Protein AF-A0A3D2IKL0-F1 (afdb_monomer_lite)

Secondary structure (DSSP, 8-state):
---HHHHHHHHHHHHHHHTT----------TTTTTT--HHHHGGG-SS-TTS--TT--EEEE---STTHHHHHHHHHHHHHHTT--PEEEE-GGGTT---TTS--SS-EEEEEES----TT-HHHHHHHHHHHHHHSS---HHHHHHHHHHHHHHHHHHHHSSGGGHHHHHHT---EE-SS-EE--TTSSS----EEEEEE---

Foldseek 3Di:
DCDPQNVVLVVCVVVCVVVPHDDPDGDDDDCVVVVVDCVVVLVLVQCPPPVRHPPPQAADEDADDDPCRVVNVVVNLVSCLVRLHAHEYEYEPSCVPDDPPPGNHAWYKYKYWDAWDADPPPPVSVVLQVVCCVVPVDGDDPVNQVVVQVVCLQVVLCVVVVDPVCSVVSQLQAQWDDGNIGIAGNVNHPDGPDIDMDMDTDHD

pLDDT: mean 89.02, std 10.31, range [41.72, 98.38]

Sequence (204 aa):
MNSLGEATALAFRHEAERLGAFVQHFFLEDLESNGYDISEFTAYLSKTDTLIPSPGLKAIYAPFTGAAAPTLIRNLLTDLEASQSDYVLLGSEEWEDTDLENTRLNETSIHYTKSYEVRYGDSDVEEFASNFRLRFQTDPNRFAFIGYDVANLVLSTLNRVGNPAYLKQGLQELKNYRGLSSAYGFDNEHVNQKVLIKSIFKEN

Radius of gyration: 20.93 Å; chains: 1; bounding box: 50×41×53 Å

Structure (mmCIF, N/CA/C/O backbone):
data_AF-A0A3D2IKL0-F1
#
_entry.id   AF-A0A3D2IKL0-F1
#
loop_
_atom_site.group_PDB
_atom_site.id
_atom_site.type_symbol
_atom_site.label_atom_id
_atom_site.label_alt_id
_atom_site.label_comp_id
_atom_site.label_asym_id
_atom_site.label_entity_id
_atom_site.label_seq_id
_atom_site.pdbx_PDB_ins_code
_atom_site.Cartn_x
_atom_site.Cartn_y
_atom_site.Cartn_z
_atom_site.occupancy
_atom_site.B_iso_or_equiv
_atom_site.auth_seq_id
_atom_site.auth_comp_id
_atom_site.auth_asym_id
_atom_site.auth_atom_id
_atom_site.pdbx_PDB_model_num
ATOM 1 N N . MET A 1 1 ? 19.129 -10.861 8.102 1.00 41.72 1 MET A N 1
ATOM 2 C CA . MET A 1 1 ? 17.889 -10.300 8.683 1.00 41.72 1 MET A CA 1
ATOM 3 C C . MET A 1 1 ? 16.882 -10.285 7.554 1.00 41.72 1 MET A C 1
ATOM 5 O O . MET A 1 1 ? 17.230 -9.725 6.527 1.00 41.72 1 MET A O 1
ATOM 9 N N . ASN A 1 2 ? 15.714 -10.914 7.702 1.00 50.66 2 ASN A N 1
ATOM 10 C CA . ASN A 1 2 ? 14.693 -10.893 6.650 1.00 50.66 2 ASN A CA 1
ATOM 11 C C . ASN A 1 2 ? 14.241 -9.446 6.448 1.00 50.66 2 ASN A C 1
ATOM 13 O O . ASN A 1 2 ? 13.675 -8.844 7.367 1.00 50.66 2 ASN A O 1
ATOM 17 N N . SER A 1 3 ? 14.557 -8.872 5.291 1.00 66.69 3 SER A N 1
ATOM 18 C CA . SER A 1 3 ? 14.126 -7.520 4.951 1.00 66.69 3 SER A CA 1
ATOM 19 C C . SER A 1 3 ? 12.620 -7.516 4.674 1.00 66.69 3 SER A C 1
ATOM 21 O O . SER A 1 3 ? 12.026 -8.540 4.323 1.00 66.69 3 SER A O 1
ATOM 23 N N . LEU A 1 4 ? 11.977 -6.356 4.836 1.00 78.06 4 LEU A N 1
ATOM 24 C CA . LEU A 1 4 ? 10.565 -6.204 4.476 1.00 78.06 4 LEU A CA 1
ATOM 25 C C . LEU A 1 4 ? 10.350 -6.518 2.982 1.00 78.06 4 LEU A C 1
ATOM 27 O O . LEU A 1 4 ? 9.348 -7.140 2.630 1.00 78.06 4 LEU A O 1
ATOM 31 N N . GLY A 1 5 ? 11.323 -6.179 2.127 1.00 83.50 5 GLY A N 1
ATOM 32 C CA . GLY A 1 5 ? 11.330 -6.523 0.704 1.00 83.50 5 GLY A CA 1
ATOM 33 C C . GLY A 1 5 ? 11.268 -8.030 0.431 1.00 83.50 5 GLY A C 1
ATOM 34 O O . GLY A 1 5 ? 10.424 -8.456 -0.354 1.00 83.50 5 GLY A O 1
ATOM 35 N N . GLU A 1 6 ? 12.069 -8.856 1.118 1.00 88.69 6 GLU A N 1
ATOM 36 C CA . GLU A 1 6 ? 12.056 -10.325 0.952 1.00 88.69 6 GLU A CA 1
ATOM 37 C C . GLU A 1 6 ? 10.677 -10.923 1.263 1.00 88.69 6 GLU A C 1
ATOM 39 O O . GLU A 1 6 ? 10.111 -11.659 0.450 1.00 88.69 6 GLU A O 1
ATOM 44 N N . ALA A 1 7 ? 10.107 -10.577 2.421 1.00 88.88 7 ALA A N 1
ATOM 45 C CA . ALA A 1 7 ? 8.801 -11.092 2.823 1.00 88.88 7 ALA A CA 1
ATOM 46 C C . ALA A 1 7 ? 7.703 -10.677 1.830 1.00 88.88 7 ALA A C 1
ATOM 48 O O . ALA A 1 7 ? 6.832 -11.479 1.488 1.00 88.88 7 ALA A O 1
ATOM 49 N N . THR A 1 8 ? 7.774 -9.441 1.332 1.00 89.69 8 THR A N 1
ATOM 50 C CA . THR A 1 8 ? 6.788 -8.904 0.389 1.00 89.69 8 THR A CA 1
ATOM 51 C C . THR A 1 8 ? 6.927 -9.543 -0.998 1.00 89.69 8 THR A C 1
ATOM 53 O O . THR A 1 8 ? 5.920 -9.925 -1.592 1.00 89.69 8 THR A O 1
ATOM 56 N N . ALA A 1 9 ? 8.152 -9.759 -1.490 1.00 92.94 9 ALA A N 1
ATOM 57 C CA . ALA A 1 9 ? 8.418 -10.454 -2.752 1.00 92.94 9 ALA A CA 1
ATOM 58 C C . ALA A 1 9 ? 7.873 -11.891 -2.746 1.00 92.94 9 ALA A C 1
ATOM 60 O O . ALA A 1 9 ? 7.206 -12.313 -3.695 1.00 92.94 9 ALA A O 1
ATOM 61 N N . LEU A 1 10 ? 8.106 -12.631 -1.658 1.00 94.25 10 LEU A N 1
ATOM 62 C CA . LEU A 1 10 ? 7.596 -13.994 -1.494 1.00 94.25 10 LEU A CA 1
ATOM 63 C C . LEU A 1 10 ? 6.064 -14.031 -1.425 1.00 94.25 10 LEU A C 1
ATOM 65 O O . LEU A 1 10 ? 5.445 -14.869 -2.085 1.00 94.25 10 LEU A O 1
ATOM 69 N N . ALA A 1 11 ? 5.454 -13.118 -0.662 1.00 91.69 11 ALA A N 1
ATOM 70 C CA . ALA A 1 11 ? 4.001 -13.021 -0.544 1.00 91.69 11 ALA A CA 1
ATOM 71 C C . ALA A 1 11 ? 3.342 -12.669 -1.886 1.00 91.69 11 ALA A C 1
ATOM 73 O O . ALA A 1 11 ? 2.366 -13.311 -2.275 1.00 91.69 11 ALA A O 1
ATOM 74 N N . PHE A 1 12 ? 3.907 -11.706 -2.623 1.00 93.31 12 PHE A N 1
ATOM 75 C CA . PHE A 1 12 ? 3.427 -11.335 -3.951 1.00 93.31 12 PHE A CA 1
ATOM 76 C C . PHE A 1 12 ? 3.524 -12.503 -4.928 1.00 93.31 12 PHE A C 1
ATOM 78 O O . PHE A 1 12 ? 2.540 -12.799 -5.598 1.00 93.31 12 PHE A O 1
ATOM 85 N N . ARG A 1 13 ? 4.670 -13.200 -4.985 1.00 95.19 13 ARG A N 1
ATOM 86 C CA . ARG A 1 13 ? 4.846 -14.363 -5.869 1.00 95.19 13 ARG A CA 1
ATOM 87 C C . ARG A 1 13 ? 3.772 -15.414 -5.606 1.00 95.19 13 ARG A C 1
ATOM 89 O O . ARG A 1 13 ? 3.079 -15.822 -6.532 1.00 95.19 13 ARG A O 1
ATOM 96 N N . HIS A 1 14 ? 3.618 -15.802 -4.340 1.00 95.44 14 HIS A N 1
ATOM 97 C CA . HIS A 1 14 ? 2.634 -16.799 -3.932 1.00 95.44 14 HIS A CA 1
ATOM 98 C C . HIS A 1 14 ? 1.211 -16.392 -4.337 1.00 95.44 14 HIS A C 1
ATOM 100 O O . HIS A 1 14 ? 0.474 -17.198 -4.902 1.00 95.44 14 HIS A O 1
ATOM 106 N N . GLU A 1 15 ? 0.820 -15.144 -4.074 1.00 93.81 15 GLU A N 1
ATOM 107 C CA . GLU A 1 15 ? -0.526 -14.666 -4.391 1.00 93.81 15 GLU A CA 1
ATOM 108 C C . GLU A 1 15 ? -0.760 -14.516 -5.900 1.00 93.81 15 GLU A C 1
ATOM 110 O O . GLU A 1 15 ? -1.814 -14.902 -6.404 1.00 93.81 15 GLU A O 1
ATOM 115 N N . ALA A 1 16 ? 0.231 -14.022 -6.643 1.00 94.75 16 ALA A N 1
ATOM 116 C CA . ALA A 1 16 ? 0.168 -13.896 -8.093 1.00 94.75 16 ALA A CA 1
ATOM 117 C C . ALA A 1 16 ? -0.007 -15.271 -8.761 1.00 94.75 16 ALA A C 1
ATOM 119 O O . ALA A 1 16 ? -0.907 -15.443 -9.585 1.00 94.75 16 ALA A O 1
ATOM 120 N N . GLU A 1 17 ? 0.786 -16.268 -8.362 1.00 95.38 17 GLU A N 1
ATOM 121 C CA . GLU A 1 17 ? 0.676 -17.647 -8.857 1.00 95.38 17 GLU A CA 1
ATOM 122 C C . GLU A 1 17 ? -0.666 -18.282 -8.475 1.00 95.38 17 GLU A C 1
ATOM 124 O O . GLU A 1 17 ? -1.318 -18.909 -9.314 1.00 95.38 17 GLU A O 1
ATOM 129 N N . ARG A 1 18 ? -1.141 -18.061 -7.239 1.00 96.44 18 ARG A N 1
ATOM 130 C CA . ARG A 1 18 ? -2.465 -18.517 -6.781 1.00 96.44 18 ARG A CA 1
ATOM 131 C C . ARG A 1 18 ? -3.600 -17.950 -7.640 1.00 96.44 18 ARG A C 1
ATOM 133 O O . ARG A 1 18 ? -4.604 -18.631 -7.852 1.00 96.44 18 ARG A O 1
ATOM 140 N N . LEU A 1 19 ? -3.449 -16.720 -8.128 1.00 95.88 19 LEU A N 1
ATOM 141 C CA . LEU A 1 19 ? -4.393 -16.044 -9.023 1.00 95.88 19 LEU A CA 1
ATOM 142 C C . LEU A 1 19 ? -4.181 -16.384 -10.512 1.00 95.88 19 LEU A C 1
ATOM 144 O O . LEU A 1 19 ? -4.923 -15.888 -11.360 1.00 95.88 19 LEU A O 1
ATOM 148 N N . GLY A 1 20 ? -3.217 -17.249 -10.840 1.00 94.50 20 GLY A N 1
ATOM 149 C CA . GLY A 1 20 ? -2.963 -17.738 -12.198 1.00 94.50 20 GLY A CA 1
ATOM 150 C C . GLY A 1 20 ? -1.964 -16.909 -13.008 1.00 94.50 20 GLY A C 1
ATOM 151 O O . GLY A 1 20 ? -1.848 -17.120 -14.217 1.00 94.50 20 GLY A O 1
ATOM 152 N N . ALA A 1 21 ? -1.243 -15.974 -12.385 1.00 93.38 21 ALA A N 1
ATOM 153 C CA . ALA A 1 21 ? -0.119 -15.307 -13.032 1.00 93.38 21 ALA A CA 1
ATOM 154 C C . ALA A 1 21 ? 1.079 -16.261 -13.156 1.00 93.38 21 ALA A C 1
ATOM 156 O O . ALA A 1 21 ? 1.317 -17.106 -12.295 1.00 93.38 21 ALA A O 1
ATOM 157 N N . PHE A 1 22 ? 1.860 -16.100 -14.224 1.00 91.56 22 PHE A N 1
ATOM 158 C CA . PHE A 1 22 ? 3.107 -16.833 -14.419 1.00 91.56 22 PHE A CA 1
ATOM 159 C C . PHE A 1 22 ? 4.293 -15.936 -14.066 1.00 91.56 22 PHE A C 1
ATOM 161 O O . PHE A 1 22 ? 4.518 -14.914 -14.718 1.00 91.56 22 PHE A O 1
ATOM 168 N N . VAL A 1 23 ? 5.046 -16.316 -13.036 1.00 91.69 23 VAL A N 1
ATOM 169 C CA . VAL A 1 23 ? 6.244 -15.592 -12.598 1.00 91.69 23 VAL A CA 1
ATOM 170 C C . VAL A 1 23 ? 7.426 -16.113 -13.404 1.00 91.69 23 VAL A C 1
ATOM 172 O O . VAL A 1 23 ? 7.979 -17.169 -13.113 1.00 91.69 23 VAL A O 1
ATOM 175 N N . GLN A 1 24 ? 7.770 -15.382 -14.466 1.00 89.31 24 GLN A N 1
ATOM 176 C CA . GLN A 1 24 ? 8.808 -15.802 -15.407 1.00 89.31 24 GLN A CA 1
ATOM 177 C C . GLN A 1 24 ? 10.208 -15.772 -14.785 1.00 89.31 24 GLN A C 1
ATOM 179 O O . GLN A 1 24 ? 10.985 -16.699 -14.993 1.00 89.31 24 GLN A O 1
ATOM 184 N N . HIS A 1 25 ? 10.500 -14.727 -14.007 1.00 89.62 25 HIS A N 1
ATOM 185 C CA . HIS A 1 25 ? 11.780 -14.517 -13.333 1.00 89.62 25 HIS A CA 1
ATOM 186 C C . HIS A 1 25 ? 11.532 -14.081 -11.887 1.00 89.62 25 HIS A C 1
ATOM 188 O O . HIS A 1 25 ? 10.598 -13.322 -11.619 1.00 89.62 25 HIS A O 1
ATOM 194 N N . PHE A 1 26 ? 12.358 -14.561 -10.955 1.00 91.69 26 PHE A N 1
ATOM 195 C CA . PHE A 1 26 ? 12.284 -14.207 -9.537 1.00 91.69 26 PHE A CA 1
ATOM 196 C C . PHE A 1 26 ? 13.691 -14.100 -8.953 1.00 91.69 26 PHE A C 1
ATOM 198 O O . PHE A 1 26 ? 14.423 -15.090 -8.925 1.00 91.69 26 PHE A O 1
ATOM 205 N N . PHE A 1 27 ? 14.037 -12.912 -8.464 1.00 90.62 27 PHE A N 1
ATOM 206 C CA . PHE A 1 27 ? 15.341 -12.604 -7.883 1.00 90.62 27 PHE A CA 1
ATOM 207 C C . PHE A 1 27 ? 15.162 -12.182 -6.427 1.00 90.62 27 P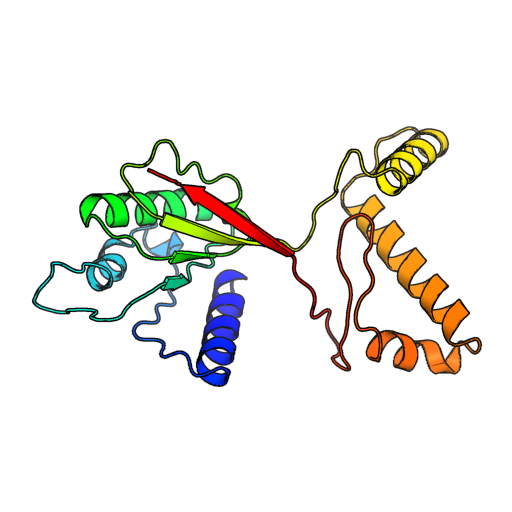HE A C 1
ATOM 209 O O . PHE A 1 27 ? 14.242 -11.425 -6.105 1.00 90.62 27 PHE A O 1
ATOM 216 N N . LEU A 1 28 ? 16.025 -12.685 -5.547 1.00 89.38 28 LEU A N 1
ATOM 217 C CA . LEU A 1 28 ? 16.022 -12.345 -4.130 1.00 89.38 28 LEU A CA 1
ATOM 218 C C . LEU A 1 28 ? 17.464 -12.233 -3.663 1.00 89.38 28 LEU A C 1
ATOM 220 O O . LEU A 1 28 ? 18.114 -13.241 -3.411 1.00 89.38 28 LEU A O 1
ATOM 224 N N . GLU A 1 29 ? 17.948 -11.000 -3.595 1.00 85.19 29 GLU A N 1
ATOM 225 C CA . GLU A 1 29 ? 19.362 -10.707 -3.395 1.00 85.19 29 GLU A CA 1
ATOM 226 C C . GLU A 1 29 ? 19.551 -9.584 -2.382 1.00 85.19 29 GLU A C 1
ATOM 228 O O . GLU A 1 29 ? 18.709 -8.692 -2.232 1.00 85.19 29 GLU A O 1
ATOM 233 N N . ASP A 1 30 ? 20.692 -9.621 -1.700 1.00 82.12 30 ASP A N 1
ATOM 234 C CA . ASP A 1 30 ? 21.149 -8.516 -0.869 1.00 82.12 30 ASP A CA 1
ATOM 235 C C . ASP A 1 30 ? 21.864 -7.477 -1.741 1.00 82.12 30 ASP A C 1
ATOM 237 O O . ASP A 1 30 ? 23.083 -7.493 -1.927 1.00 82.12 30 ASP A O 1
ATOM 241 N N . LEU A 1 31 ? 21.069 -6.568 -2.301 1.00 81.38 31 LEU A N 1
ATOM 242 C CA . LEU A 1 31 ? 21.561 -5.529 -3.202 1.00 81.38 31 LEU A CA 1
ATOM 243 C C . LEU A 1 31 ? 22.473 -4.514 -2.496 1.00 81.38 31 LEU A C 1
ATOM 245 O O . LEU A 1 31 ? 23.296 -3.894 -3.162 1.00 81.38 31 LEU A O 1
ATOM 249 N N . GLU A 1 32 ? 22.380 -4.350 -1.171 1.00 77.44 32 GLU A N 1
ATOM 250 C CA . GLU A 1 32 ? 23.287 -3.472 -0.415 1.00 77.44 32 GLU A CA 1
ATOM 251 C C . GLU A 1 32 ? 24.711 -4.032 -0.408 1.00 77.44 32 GLU A C 1
ATOM 253 O O . GLU A 1 32 ? 25.667 -3.316 -0.722 1.00 77.44 32 GLU A O 1
ATOM 258 N N . SER A 1 33 ? 24.843 -5.333 -0.149 1.00 77.75 33 SER A N 1
ATOM 259 C CA . SER A 1 33 ? 26.131 -6.032 -0.183 1.00 77.75 33 SER A CA 1
ATOM 260 C C . SER A 1 33 ? 26.787 -6.029 -1.574 1.00 77.75 33 SER A C 1
ATOM 262 O O . SER A 1 33 ? 28.014 -6.091 -1.667 1.00 77.75 33 SER A O 1
ATOM 264 N N . ASN A 1 34 ? 25.996 -5.883 -2.642 1.00 74.12 34 ASN A N 1
ATOM 265 C CA . ASN A 1 34 ? 26.455 -5.869 -4.037 1.00 74.12 34 ASN A CA 1
ATOM 266 C C . ASN A 1 34 ? 26.539 -4.453 -4.641 1.00 74.12 34 ASN A C 1
ATOM 268 O O . ASN A 1 34 ? 26.564 -4.288 -5.859 1.00 74.12 34 ASN A O 1
ATOM 272 N N . GLY A 1 35 ? 26.579 -3.409 -3.806 1.00 78.88 35 GLY A N 1
ATOM 273 C CA . GLY A 1 35 ? 26.760 -2.029 -4.271 1.00 78.88 35 GLY A CA 1
ATOM 274 C C . GLY A 1 35 ? 25.593 -1.479 -5.098 1.00 78.88 35 GLY A C 1
ATOM 275 O O . GLY A 1 35 ? 25.779 -0.515 -5.839 1.00 78.88 35 GLY A O 1
ATOM 276 N N . TYR A 1 36 ? 24.403 -2.064 -4.951 1.00 82.69 36 TYR A N 1
ATOM 277 C CA . TYR A 1 36 ? 23.162 -1.704 -5.644 1.00 82.69 36 TYR A CA 1
ATOM 278 C C . TYR A 1 36 ? 23.190 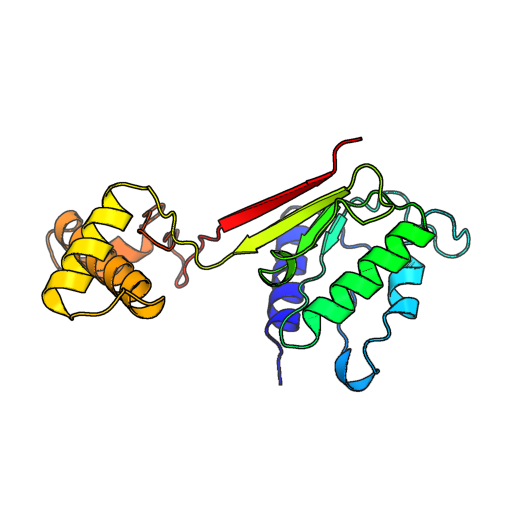-1.908 -7.164 1.00 82.69 36 TYR A C 1
ATOM 280 O O . TYR A 1 36 ? 22.366 -1.324 -7.877 1.00 82.69 36 TYR A O 1
ATOM 288 N N . ASP A 1 37 ? 24.121 -2.726 -7.658 1.00 82.50 37 ASP A N 1
ATOM 289 C CA . ASP A 1 37 ? 24.125 -3.150 -9.053 1.00 82.50 37 ASP A CA 1
ATOM 290 C C . ASP A 1 37 ? 22.971 -4.130 -9.294 1.00 82.50 37 ASP A C 1
ATOM 292 O O . ASP A 1 37 ? 22.805 -5.115 -8.575 1.00 82.50 37 ASP A O 1
ATOM 296 N N . ILE A 1 38 ? 22.149 -3.819 -10.293 1.00 84.94 38 ILE A N 1
ATOM 297 C CA . ILE A 1 38 ? 21.016 -4.646 -10.718 1.00 84.94 38 ILE A CA 1
ATOM 298 C C . ILE A 1 38 ? 21.093 -5.019 -12.200 1.00 84.94 38 ILE A C 1
ATOM 300 O O . ILE A 1 38 ? 20.158 -5.630 -12.719 1.00 84.94 38 ILE A O 1
ATOM 304 N N . SER A 1 39 ? 22.189 -4.665 -12.877 1.00 82.25 39 SER A N 1
ATOM 305 C CA . SER A 1 39 ? 22.351 -4.834 -14.324 1.00 82.25 39 SER A CA 1
ATOM 306 C C . SER A 1 39 ? 22.216 -6.295 -14.767 1.00 82.25 39 SER A C 1
ATOM 308 O O . SER A 1 39 ? 21.642 -6.589 -15.817 1.00 82.25 39 SER A O 1
ATOM 310 N N . GLU A 1 40 ? 22.672 -7.236 -13.934 1.00 83.31 40 GLU A N 1
ATOM 311 C CA . GLU A 1 40 ? 22.522 -8.670 -14.191 1.00 83.31 40 GLU A CA 1
ATOM 312 C C . GLU A 1 40 ? 21.056 -9.131 -14.191 1.00 83.31 40 GLU A C 1
ATOM 314 O O . GLU A 1 40 ? 20.696 -10.035 -14.945 1.00 83.31 40 GLU A O 1
ATOM 319 N N . PHE A 1 41 ? 20.189 -8.489 -13.402 1.00 85.69 41 PHE A N 1
ATOM 320 C CA . PHE A 1 41 ? 18.760 -8.808 -13.338 1.00 85.69 41 PHE A CA 1
ATOM 321 C C . PHE A 1 41 ? 17.982 -8.088 -14.435 1.00 85.69 41 PHE A C 1
ATOM 323 O O . PHE A 1 41 ? 17.078 -8.668 -15.040 1.00 85.69 41 PHE A O 1
ATOM 330 N N . THR A 1 42 ? 18.335 -6.834 -14.727 1.00 83.00 42 THR A N 1
ATOM 331 C CA . THR A 1 42 ? 17.661 -6.048 -15.767 1.00 83.00 42 THR A CA 1
ATOM 332 C C . THR A 1 42 ? 17.977 -6.551 -17.174 1.00 83.00 42 THR A C 1
ATOM 334 O O . THR A 1 42 ? 17.148 -6.383 -18.071 1.00 83.00 42 THR A O 1
ATOM 337 N N . ALA A 1 43 ? 19.071 -7.298 -17.362 1.00 80.31 43 ALA A N 1
ATOM 338 C CA . ALA A 1 43 ? 19.343 -8.043 -18.592 1.00 80.31 43 ALA A CA 1
ATOM 339 C C . ALA A 1 43 ? 18.177 -8.968 -19.012 1.00 80.31 43 ALA A C 1
ATOM 341 O O . ALA A 1 43 ? 17.865 -9.065 -20.198 1.00 80.31 43 ALA A O 1
ATOM 342 N N . TYR A 1 44 ? 17.458 -9.571 -18.055 1.00 78.44 44 TYR A N 1
ATOM 343 C CA . TYR A 1 44 ? 16.294 -10.437 -18.321 1.00 78.44 44 TYR A CA 1
ATOM 344 C C . TYR A 1 44 ? 15.029 -9.669 -18.744 1.00 78.44 44 TYR A C 1
ATOM 346 O O . TYR A 1 44 ? 14.041 -10.275 -19.176 1.00 78.44 44 TYR A O 1
ATOM 354 N N . LEU A 1 45 ? 15.038 -8.341 -18.607 1.00 77.00 45 LEU A N 1
ATOM 355 C CA . LEU A 1 45 ? 13.922 -7.457 -18.945 1.00 77.00 45 LEU A CA 1
ATOM 356 C C . LEU A 1 45 ? 14.021 -6.926 -20.378 1.00 77.00 45 LEU A C 1
ATOM 358 O O . LEU A 1 45 ? 13.038 -6.401 -20.903 1.00 77.00 45 LEU A O 1
ATOM 362 N N . SER A 1 46 ? 15.175 -7.068 -21.030 1.00 69.50 46 SER A N 1
ATOM 363 C CA . SER A 1 46 ? 15.365 -6.591 -22.396 1.00 69.50 46 SER A CA 1
ATOM 364 C C . SER A 1 46 ? 14.463 -7.344 -23.377 1.00 69.50 46 SER A C 1
ATOM 366 O O . SER A 1 46 ? 14.557 -8.559 -23.539 1.00 69.50 46 SER A O 1
ATOM 368 N N . LYS A 1 47 ? 13.601 -6.611 -24.091 1.00 64.38 47 LYS A N 1
ATOM 369 C CA . LYS A 1 47 ? 12.785 -7.172 -25.184 1.00 64.38 47 LYS A CA 1
ATOM 370 C C . LYS A 1 47 ? 13.588 -7.427 -26.459 1.00 64.38 47 LYS A C 1
ATOM 372 O O . LYS A 1 47 ? 13.116 -8.133 -27.349 1.00 64.38 47 LYS A O 1
ATOM 377 N N . THR A 1 48 ? 14.756 -6.802 -26.577 1.00 58.91 48 THR A N 1
ATOM 378 C CA . THR A 1 48 ? 15.599 -6.820 -27.777 1.00 58.91 48 THR A CA 1
ATOM 379 C C . THR A 1 48 ? 16.765 -7.793 -27.660 1.00 58.91 48 THR A C 1
ATOM 381 O O . THR A 1 48 ? 17.371 -8.125 -28.680 1.00 58.91 48 THR A O 1
ATOM 384 N N . ASP A 1 49 ? 17.060 -8.295 -26.457 1.00 60.59 49 ASP A N 1
ATOM 385 C CA . ASP A 1 49 ? 18.064 -9.335 -26.277 1.00 60.59 49 ASP A CA 1
ATOM 386 C C . ASP A 1 49 ? 17.519 -10.695 -26.740 1.00 60.59 49 ASP A C 1
ATOM 388 O O . ASP A 1 49 ? 16.641 -11.313 -26.137 1.00 60.59 49 ASP A O 1
ATOM 392 N N . THR A 1 50 ? 18.043 -11.157 -27.873 1.00 51.84 50 THR A N 1
ATOM 393 C CA . THR A 1 50 ? 17.635 -12.402 -28.532 1.00 51.84 50 THR A CA 1
ATOM 394 C C . THR A 1 50 ? 18.113 -13.672 -27.822 1.00 51.84 50 THR A C 1
ATOM 396 O O . THR A 1 50 ? 17.681 -14.761 -28.205 1.00 51.84 50 THR A O 1
ATOM 399 N N . LEU A 1 51 ? 19.004 -13.567 -26.826 1.00 54.19 51 LEU A N 1
ATOM 400 C CA . LEU A 1 51 ? 19.541 -14.725 -26.097 1.00 54.19 51 LEU A CA 1
ATOM 401 C C . LEU A 1 51 ? 18.595 -15.210 -24.992 1.00 54.19 51 LEU A C 1
ATOM 403 O O . LEU A 1 51 ? 18.518 -16.415 -24.748 1.00 54.19 51 LEU A O 1
ATOM 407 N N . ILE A 1 52 ? 17.858 -14.293 -24.358 1.00 55.81 52 ILE A N 1
ATOM 408 C CA . ILE A 1 52 ? 16.868 -14.591 -23.313 1.00 55.81 52 ILE A CA 1
ATOM 409 C C . ILE A 1 52 ? 15.612 -13.751 -23.576 1.00 55.81 52 ILE A C 1
ATOM 411 O O . ILE A 1 52 ? 15.310 -12.817 -22.835 1.00 55.81 52 ILE A O 1
ATOM 415 N N . PRO A 1 53 ? 14.868 -14.034 -24.656 1.00 54.12 53 PRO A N 1
ATOM 416 C CA . PRO A 1 53 ? 13.646 -13.302 -24.917 1.00 54.12 53 PRO A CA 1
ATOM 417 C C . PRO A 1 53 ? 12.655 -13.572 -23.772 1.00 54.12 53 PRO A C 1
ATOM 419 O O . PRO A 1 53 ? 12.395 -14.727 -23.424 1.00 54.12 53 PRO A O 1
ATOM 422 N N . SER A 1 54 ? 12.055 -12.507 -23.232 1.00 59.84 54 SER A N 1
ATOM 423 C CA . SER A 1 54 ? 10.945 -12.559 -22.265 1.00 59.84 54 SER A CA 1
ATOM 424 C C . SER A 1 54 ? 9.597 -12.254 -22.954 1.00 59.84 54 SER A C 1
ATOM 426 O O . SER A 1 54 ? 8.913 -11.292 -22.589 1.00 59.84 54 SER A O 1
ATOM 428 N N . PRO A 1 55 ? 9.189 -13.007 -24.005 1.00 65.94 55 PRO A N 1
ATOM 429 C CA . PRO A 1 55 ? 7.967 -12.709 -24.734 1.00 65.94 55 PRO A CA 1
ATOM 430 C C . PRO A 1 55 ? 6.774 -12.888 -23.795 1.00 65.94 55 PRO A C 1
ATOM 432 O O . PRO A 1 55 ? 6.578 -13.947 -23.204 1.00 65.94 55 PRO A O 1
ATOM 435 N N . GLY A 1 56 ? 5.971 -11.835 -23.665 1.00 76.81 56 GLY A N 1
ATOM 436 C CA . GLY A 1 56 ? 4.787 -11.844 -22.811 1.00 76.81 56 GLY A CA 1
ATOM 437 C C . GLY A 1 56 ? 5.015 -11.389 -21.370 1.00 76.81 56 GLY A C 1
ATOM 438 O O . GLY A 1 56 ? 4.047 -11.414 -20.608 1.00 76.81 56 GLY A O 1
ATOM 439 N N . LEU A 1 57 ? 6.216 -10.926 -20.994 1.00 86.31 57 LEU A N 1
ATOM 440 C CA . LEU A 1 57 ? 6.391 -10.179 -19.746 1.00 86.31 57 LEU A CA 1
ATOM 441 C C . LEU A 1 57 ? 5.565 -8.884 -19.820 1.00 86.31 57 LEU A C 1
ATOM 443 O O . LEU A 1 57 ? 5.672 -8.122 -20.780 1.00 86.31 57 LEU A O 1
ATOM 447 N N . LYS A 1 58 ? 4.696 -8.668 -18.829 1.00 88.69 58 LYS A N 1
ATOM 448 C CA . LYS A 1 58 ? 3.772 -7.517 -18.789 1.00 88.69 58 LYS A CA 1
ATOM 449 C C . LYS A 1 58 ? 4.082 -6.531 -17.673 1.00 88.69 58 LYS A C 1
ATOM 451 O O . LYS A 1 58 ? 3.758 -5.356 -17.795 1.00 88.69 58 LYS A O 1
ATOM 456 N N . ALA A 1 59 ? 4.651 -7.024 -16.578 1.00 92.62 59 ALA A N 1
ATOM 457 C CA . ALA A 1 59 ? 4.855 -6.239 -15.379 1.00 92.62 59 ALA A CA 1
ATOM 458 C C . ALA A 1 59 ? 6.106 -6.688 -14.630 1.00 92.62 59 ALA A C 1
ATOM 460 O O . ALA A 1 59 ? 6.495 -7.855 -14.704 1.00 92.62 59 ALA A O 1
ATOM 461 N N . ILE A 1 60 ? 6.685 -5.760 -13.878 1.00 93.81 60 ILE A N 1
ATOM 462 C CA . ILE A 1 60 ? 7.808 -5.991 -12.973 1.00 93.81 60 ILE A CA 1
ATOM 463 C C . ILE A 1 60 ? 7.331 -5.658 -11.567 1.00 93.81 60 ILE A C 1
ATOM 465 O O . ILE A 1 60 ? 6.833 -4.559 -11.336 1.00 93.81 60 ILE A O 1
ATOM 469 N N . TYR A 1 61 ? 7.497 -6.590 -10.630 1.00 95.31 61 TYR A N 1
ATOM 470 C CA . TYR A 1 61 ? 7.297 -6.314 -9.212 1.00 95.31 61 TYR A CA 1
ATOM 471 C C . TYR A 1 61 ? 8.640 -6.084 -8.524 1.00 95.31 61 TYR A C 1
ATOM 473 O O . TYR A 1 61 ? 9.455 -6.999 -8.431 1.00 95.31 61 TYR A O 1
ATOM 481 N N . ALA A 1 62 ? 8.855 -4.862 -8.048 1.00 94.62 62 ALA A N 1
ATOM 482 C CA . ALA A 1 62 ? 10.096 -4.401 -7.443 1.00 94.62 62 ALA A CA 1
ATOM 483 C C . ALA A 1 62 ? 9.815 -3.775 -6.059 1.00 94.62 62 ALA A C 1
ATOM 485 O O . ALA A 1 62 ? 9.716 -2.550 -5.930 1.00 94.62 62 ALA A O 1
ATOM 486 N N . PRO A 1 63 ? 9.656 -4.602 -5.004 1.00 93.38 63 PRO A N 1
ATOM 487 C CA . PRO A 1 63 ? 9.388 -4.146 -3.640 1.00 93.38 63 PRO A CA 1
ATOM 488 C C . PRO A 1 63 ? 10.677 -3.670 -2.954 1.00 93.38 63 PRO A C 1
ATOM 490 O O . PRO A 1 63 ? 11.115 -4.238 -1.952 1.00 93.38 63 PRO A O 1
ATOM 493 N N . PHE A 1 64 ? 11.334 -2.664 -3.531 1.00 91.25 64 PHE A N 1
ATOM 494 C CA . PHE A 1 64 ? 12.532 -2.070 -2.949 1.00 91.25 64 PHE A CA 1
ATOM 495 C C . PHE A 1 64 ? 12.177 -1.343 -1.651 1.00 91.25 64 PHE A C 1
ATOM 497 O O . PHE A 1 64 ? 11.351 -0.439 -1.652 1.00 91.25 64 PHE A O 1
ATOM 504 N N . THR A 1 65 ? 12.834 -1.712 -0.551 1.00 86.44 65 THR A N 1
ATOM 505 C CA . THR A 1 65 ? 12.571 -1.127 0.771 1.00 86.44 65 THR A CA 1
ATOM 506 C C . THR A 1 65 ? 13.821 -0.527 1.393 1.00 86.44 65 THR A C 1
ATOM 508 O O . THR A 1 65 ? 14.930 -1.009 1.158 1.00 86.44 65 THR A O 1
ATOM 511 N N . GLY A 1 66 ? 13.638 0.455 2.271 1.00 84.50 66 GLY A N 1
ATOM 512 C CA . GLY A 1 66 ? 14.726 1.033 3.064 1.00 84.50 66 GLY A CA 1
ATOM 513 C C . GLY A 1 66 ? 15.543 2.094 2.321 1.00 84.50 66 GLY A C 1
ATOM 514 O O . GLY A 1 66 ? 15.159 2.579 1.260 1.00 84.50 66 GLY A O 1
ATOM 515 N N . ALA A 1 67 ? 16.683 2.483 2.900 1.00 85.12 67 ALA A N 1
ATOM 516 C CA . ALA A 1 67 ? 17.462 3.644 2.449 1.00 85.12 67 ALA A CA 1
ATOM 517 C C . ALA A 1 67 ? 18.009 3.522 1.013 1.00 85.12 67 ALA A C 1
ATOM 519 O O . ALA A 1 67 ? 18.278 4.532 0.368 1.00 85.12 67 ALA A O 1
ATOM 520 N N . ALA A 1 68 ? 18.153 2.294 0.515 1.00 87.19 68 ALA A N 1
ATOM 521 C CA . ALA A 1 68 ? 18.635 1.999 -0.828 1.00 87.19 68 ALA A CA 1
ATOM 522 C C . ALA A 1 68 ? 17.567 2.137 -1.923 1.00 87.19 68 ALA A C 1
ATOM 524 O O . ALA A 1 68 ? 17.911 2.242 -3.102 1.00 87.19 68 ALA A O 1
ATOM 525 N N . ALA A 1 69 ? 16.280 2.127 -1.557 1.00 90.69 69 ALA A N 1
ATOM 526 C CA . ALA A 1 69 ? 15.189 2.045 -2.521 1.00 90.69 69 ALA A CA 1
ATOM 527 C C . ALA A 1 69 ? 15.217 3.159 -3.584 1.00 90.69 69 ALA A C 1
ATOM 529 O O . ALA A 1 69 ? 15.118 2.818 -4.762 1.00 90.69 69 ALA A O 1
ATOM 530 N N . PRO A 1 70 ? 15.462 4.448 -3.257 1.00 91.19 70 PRO A N 1
ATOM 531 C CA . PRO A 1 70 ? 15.513 5.498 -4.277 1.00 91.19 70 PRO A CA 1
ATOM 532 C C . PRO A 1 70 ? 16.593 5.269 -5.343 1.00 91.19 70 PRO A C 1
ATOM 534 O O . PRO A 1 70 ? 16.378 5.575 -6.514 1.00 91.19 70 PRO A O 1
ATOM 537 N N . THR A 1 71 ? 17.750 4.723 -4.957 1.00 90.69 71 THR A N 1
ATOM 538 C CA . THR A 1 71 ? 18.836 4.393 -5.893 1.00 90.69 71 THR A CA 1
ATOM 539 C C . THR A 1 71 ? 18.440 3.226 -6.793 1.00 90.69 71 THR A C 1
ATOM 541 O O . THR A 1 71 ? 18.592 3.313 -8.008 1.00 90.69 71 THR A O 1
ATOM 544 N N . LEU A 1 72 ? 17.874 2.164 -6.216 1.00 92.06 72 LEU A N 1
ATOM 545 C CA . LEU A 1 72 ? 17.437 0.978 -6.959 1.00 92.06 72 LEU A CA 1
ATOM 546 C C . LEU A 1 72 ? 16.307 1.291 -7.948 1.00 92.06 72 LEU A C 1
ATOM 548 O O . LEU A 1 72 ? 16.348 0.836 -9.089 1.00 92.06 72 LEU A O 1
ATOM 552 N N . ILE A 1 73 ? 15.344 2.125 -7.541 1.00 93.88 73 ILE A N 1
ATOM 553 C CA . ILE A 1 73 ? 14.273 2.627 -8.412 1.00 93.88 73 ILE A CA 1
ATOM 554 C C . ILE A 1 73 ? 14.873 3.375 -9.607 1.00 93.88 73 ILE A C 1
ATOM 556 O O . ILE A 1 73 ? 14.531 3.077 -10.749 1.00 93.88 73 ILE A O 1
ATOM 560 N N . ARG A 1 74 ? 15.806 4.309 -9.371 1.00 91.69 74 ARG A N 1
ATOM 561 C CA . ARG A 1 74 ? 16.461 5.070 -10.452 1.00 91.69 74 ARG A CA 1
ATOM 562 C C . ARG A 1 74 ? 17.241 4.174 -11.410 1.00 91.69 74 ARG A C 1
ATOM 564 O O . ARG A 1 74 ? 17.140 4.374 -12.619 1.00 91.69 74 ARG A O 1
ATOM 571 N N . ASN A 1 75 ? 17.991 3.204 -10.888 1.00 91.12 75 ASN A N 1
ATOM 572 C CA . ASN A 1 75 ? 18.747 2.260 -11.713 1.00 91.12 75 ASN A CA 1
ATOM 573 C C . ASN A 1 75 ? 17.796 1.442 -12.600 1.00 91.12 75 ASN A C 1
ATOM 575 O O . ASN A 1 75 ? 18.003 1.366 -13.808 1.00 91.12 75 ASN A O 1
ATOM 579 N N . LEU A 1 76 ? 16.697 0.930 -12.031 1.00 92.50 76 LEU A N 1
ATOM 580 C CA . LEU A 1 76 ? 15.705 0.160 -12.784 1.00 92.50 76 LEU A CA 1
ATOM 581 C C . LEU A 1 76 ? 15.060 1.009 -13.884 1.00 92.50 76 LEU A C 1
ATOM 583 O O . LEU A 1 76 ? 14.980 0.569 -15.027 1.00 92.50 76 LEU A O 1
ATOM 587 N N . LEU A 1 77 ? 14.637 2.237 -13.572 1.00 92.12 77 LEU A N 1
ATOM 588 C CA . LEU A 1 77 ? 14.070 3.148 -14.571 1.00 92.12 77 LEU A CA 1
ATOM 589 C C . LEU A 1 77 ? 15.071 3.461 -15.691 1.00 92.12 77 LEU A C 1
ATOM 591 O O . LEU A 1 77 ? 14.692 3.436 -16.857 1.00 92.12 77 LEU A O 1
ATOM 595 N N . THR A 1 78 ? 16.345 3.681 -15.356 1.00 90.06 78 THR A N 1
ATOM 596 C CA . THR A 1 78 ? 17.412 3.943 -16.339 1.00 90.06 78 THR A CA 1
ATOM 597 C C . THR A 1 78 ? 17.585 2.773 -17.313 1.00 90.06 78 THR A C 1
ATOM 599 O O . THR A 1 78 ? 17.673 2.981 -18.525 1.00 90.06 78 THR A O 1
ATOM 602 N N . ASP A 1 79 ? 17.577 1.538 -16.814 1.00 88.06 79 ASP A N 1
ATOM 603 C CA . ASP A 1 79 ? 17.713 0.344 -17.658 1.00 88.06 79 ASP A CA 1
ATOM 604 C C . ASP A 1 79 ? 16.474 0.121 -18.545 1.00 88.06 79 ASP A C 1
ATOM 606 O O . ASP A 1 79 ? 16.571 -0.281 -19.713 1.00 88.06 79 ASP A O 1
ATOM 610 N N . LEU A 1 80 ? 15.285 0.433 -18.024 1.00 88.81 80 LEU A N 1
ATOM 611 C CA . LEU A 1 80 ? 14.039 0.385 -18.788 1.00 88.81 80 LEU A CA 1
ATOM 612 C C . LEU A 1 80 ? 13.993 1.454 -19.886 1.00 88.81 80 LEU A C 1
ATOM 614 O O . LEU A 1 80 ? 13.536 1.166 -20.993 1.00 88.81 80 LEU A O 1
ATOM 618 N N . GLU A 1 81 ? 14.521 2.651 -19.627 1.00 88.19 81 GLU A N 1
ATOM 619 C CA . GLU A 1 81 ? 14.679 3.698 -20.642 1.00 88.19 81 GLU A CA 1
ATOM 620 C C . GLU A 1 81 ? 15.640 3.269 -21.749 1.00 88.19 81 GLU A C 1
ATOM 622 O O . GLU A 1 81 ? 15.335 3.421 -22.935 1.00 88.19 81 GLU A O 1
ATOM 627 N N . ALA A 1 82 ? 16.797 2.720 -21.371 1.00 85.94 82 ALA A N 1
ATOM 628 C CA . ALA A 1 82 ? 17.817 2.271 -22.313 1.00 85.94 82 ALA A CA 1
ATOM 629 C C . ALA A 1 82 ? 17.297 1.154 -23.230 1.00 85.94 82 ALA A C 1
ATOM 631 O O . ALA A 1 82 ? 17.626 1.123 -24.418 1.00 85.94 82 ALA A O 1
ATOM 632 N N . SER A 1 83 ? 16.453 0.269 -22.694 1.00 83.31 83 SER A N 1
ATOM 633 C CA . SER A 1 83 ? 15.816 -0.820 -23.441 1.00 83.31 83 SER A CA 1
ATOM 634 C C . SER A 1 83 ? 14.513 -0.426 -24.148 1.00 83.31 83 SER A C 1
ATOM 636 O O . SER A 1 83 ? 13.957 -1.254 -24.870 1.00 83.31 83 SER A O 1
ATOM 638 N N . GLN A 1 84 ? 14.035 0.815 -23.976 1.00 82.62 84 GLN A N 1
ATOM 639 C CA . GLN A 1 84 ? 12.737 1.294 -24.477 1.00 82.62 84 GLN A CA 1
ATOM 640 C C . GLN A 1 84 ? 11.566 0.382 -24.071 1.00 82.62 84 GLN A C 1
ATOM 642 O O . GLN A 1 84 ? 10.672 0.088 -24.867 1.00 82.62 84 GLN A O 1
ATOM 647 N N . SER A 1 85 ? 11.594 -0.093 -22.827 1.00 83.19 85 SER A N 1
ATOM 648 C CA . SER A 1 85 ? 10.571 -0.978 -22.274 1.00 83.19 85 SER A CA 1
ATOM 649 C C . SER A 1 85 ? 9.347 -0.199 -21.774 1.00 83.19 85 SER A C 1
ATOM 651 O O . SER A 1 85 ? 9.457 0.935 -21.319 1.00 83.19 85 SER A O 1
ATOM 653 N N . ASP A 1 86 ? 8.181 -0.838 -21.818 1.00 84.12 86 ASP A N 1
ATOM 654 C CA . ASP A 1 86 ? 6.849 -0.285 -21.501 1.00 84.12 86 ASP A CA 1
ATOM 655 C C . ASP A 1 86 ? 6.136 -1.109 -20.404 1.00 84.12 86 ASP A C 1
ATOM 657 O O . ASP A 1 86 ? 4.911 -1.220 -20.363 1.00 84.12 86 ASP A O 1
ATOM 661 N N . TYR A 1 87 ? 6.907 -1.780 -19.541 1.00 88.56 87 TYR A N 1
ATOM 662 C CA . TYR A 1 87 ? 6.337 -2.652 -18.516 1.00 88.56 87 TYR A CA 1
ATOM 663 C C . TYR A 1 87 ? 5.552 -1.860 -17.475 1.00 88.56 87 TYR A C 1
ATOM 665 O O . TYR A 1 87 ? 5.978 -0.794 -17.033 1.00 88.56 87 TYR A O 1
ATOM 673 N N . VAL A 1 88 ? 4.466 -2.457 -16.984 1.00 92.56 88 VAL A N 1
ATOM 674 C CA . VAL A 1 88 ? 3.798 -1.977 -15.773 1.00 92.56 88 VAL A CA 1
ATOM 675 C C . VAL A 1 88 ? 4.711 -2.224 -14.573 1.00 92.56 88 VAL A C 1
ATOM 677 O O . VAL A 1 88 ? 5.114 -3.358 -14.308 1.00 92.56 88 VAL A O 1
ATOM 680 N N . LEU A 1 89 ? 5.025 -1.176 -13.823 1.00 94.88 89 LEU A N 1
ATOM 681 C CA . LEU A 1 89 ? 5.839 -1.274 -12.618 1.00 94.88 89 LEU A CA 1
ATOM 682 C C . LEU A 1 89 ? 4.936 -1.422 -11.401 1.00 94.88 89 LEU A C 1
ATOM 684 O O . LEU A 1 89 ? 3.980 -0.674 -11.220 1.00 94.88 89 LEU A O 1
ATOM 688 N N . LEU A 1 90 ? 5.233 -2.411 -10.571 1.00 96.06 90 LEU A N 1
ATOM 689 C CA . LEU A 1 90 ? 4.530 -2.703 -9.333 1.00 96.06 90 LEU A CA 1
ATOM 690 C C . LEU A 1 90 ? 5.526 -2.600 -8.173 1.00 96.06 90 LEU A C 1
ATOM 692 O O . LEU A 1 90 ? 6.633 -3.129 -8.271 1.00 96.06 90 LEU A O 1
ATOM 696 N N . GLY A 1 91 ? 5.148 -1.973 -7.060 1.00 94.44 91 GLY A N 1
ATOM 697 C CA . GLY A 1 91 ? 6.100 -1.734 -5.974 1.00 94.44 91 GLY A CA 1
ATOM 698 C C . GLY A 1 91 ? 5.500 -1.422 -4.607 1.00 94.44 91 GLY A C 1
ATOM 699 O O . GLY A 1 91 ? 4.294 -1.539 -4.377 1.00 94.44 91 GLY A O 1
ATOM 700 N N . SER A 1 92 ? 6.380 -1.054 -3.681 1.00 91.94 92 SER A N 1
ATOM 701 C CA . SER A 1 92 ? 6.070 -0.622 -2.315 1.00 91.94 92 SER A CA 1
ATOM 702 C C . SER A 1 92 ? 5.984 0.908 -2.194 1.00 91.94 92 SER A C 1
ATOM 704 O O . SER A 1 92 ? 6.162 1.629 -3.173 1.00 91.94 92 SER A O 1
ATOM 706 N N . GLU A 1 93 ? 5.678 1.412 -0.996 1.00 92.12 93 GLU A N 1
ATOM 707 C CA . GLU A 1 93 ? 5.457 2.841 -0.707 1.00 92.12 93 GLU A CA 1
ATOM 708 C C . GLU A 1 93 ? 6.629 3.738 -1.141 1.00 92.12 93 GLU A C 1
ATOM 710 O O . GLU A 1 93 ? 6.417 4.887 -1.512 1.00 92.12 93 GLU A O 1
ATOM 715 N N . GLU A 1 94 ? 7.843 3.194 -1.202 1.00 93.19 94 GLU A N 1
ATOM 716 C CA . GLU A 1 94 ? 9.062 3.864 -1.664 1.00 93.19 94 GLU A CA 1
ATOM 717 C C . GLU A 1 94 ? 8.991 4.388 -3.109 1.00 93.19 94 GLU A C 1
ATOM 719 O O . GLU A 1 94 ? 9.785 5.247 -3.486 1.00 93.19 94 GLU A O 1
ATOM 724 N N . TRP A 1 95 ? 8.043 3.906 -3.915 1.00 94.56 95 TRP A N 1
ATOM 725 C CA . TRP A 1 95 ? 7.808 4.401 -5.271 1.00 94.56 95 TRP A CA 1
ATOM 726 C C . TRP A 1 95 ? 7.049 5.736 -5.324 1.00 94.56 95 TRP A C 1
ATOM 728 O O . TRP A 1 95 ? 6.985 6.330 -6.399 1.00 94.56 95 TRP A O 1
ATOM 738 N N . GLU A 1 96 ? 6.494 6.220 -4.207 1.00 92.88 96 GLU A N 1
ATOM 739 C CA . GLU A 1 96 ? 5.633 7.412 -4.147 1.00 92.88 96 GLU A CA 1
ATOM 740 C C . GLU A 1 96 ? 6.261 8.671 -4.753 1.00 92.88 96 GLU A C 1
ATOM 742 O O . GLU A 1 96 ? 5.596 9.384 -5.500 1.00 92.88 96 GLU A O 1
ATOM 747 N N . ASP A 1 97 ? 7.541 8.912 -4.478 1.00 90.00 97 ASP A N 1
ATOM 748 C CA . ASP A 1 97 ? 8.245 10.118 -4.925 1.00 90.00 97 ASP A CA 1
ATOM 749 C C . ASP A 1 97 ? 8.889 9.953 -6.316 1.00 90.00 97 ASP A C 1
ATOM 751 O O . ASP A 1 97 ? 9.759 10.735 -6.712 1.00 90.00 97 ASP A O 1
ATOM 755 N N . THR A 1 98 ? 8.510 8.909 -7.062 1.00 91.19 98 THR A N 1
ATOM 756 C CA . THR A 1 98 ? 9.059 8.660 -8.399 1.00 91.19 98 THR A CA 1
ATOM 757 C C . THR A 1 98 ? 8.513 9.668 -9.401 1.00 91.19 98 THR A C 1
ATOM 759 O O . THR A 1 98 ? 7.311 9.753 -9.636 1.00 91.19 98 THR A O 1
ATOM 762 N N . ASP A 1 99 ? 9.419 10.381 -10.059 1.00 86.69 99 ASP A N 1
ATOM 763 C CA . ASP A 1 99 ? 9.088 11.319 -11.122 1.00 86.69 99 ASP A CA 1
ATOM 764 C C . ASP A 1 99 ? 9.222 10.647 -12.494 1.00 86.69 99 ASP A C 1
ATOM 766 O O . ASP A 1 99 ? 10.332 10.451 -12.995 1.00 86.69 99 ASP A O 1
ATOM 770 N N . LEU A 1 100 ? 8.085 10.281 -13.094 1.00 85.06 100 LEU A N 1
ATOM 771 C CA . LEU A 1 100 ? 8.044 9.718 -14.445 1.00 85.06 100 LEU A CA 1
ATOM 772 C C . LEU A 1 100 ? 8.154 10.778 -15.548 1.00 85.06 100 LEU A C 1
ATOM 774 O O . LEU A 1 100 ? 8.582 10.441 -16.653 1.00 85.06 100 LEU A O 1
ATOM 778 N N . GLU A 1 101 ? 7.812 12.040 -15.292 1.00 82.19 101 GLU A N 1
ATOM 779 C CA . GLU A 1 101 ? 7.786 13.084 -16.328 1.00 82.19 101 GLU A CA 1
ATOM 780 C C . GLU A 1 101 ? 9.181 13.331 -16.902 1.00 82.19 101 GLU A C 1
ATOM 782 O O . GLU A 1 101 ? 9.364 13.462 -18.112 1.00 82.19 101 GLU A O 1
ATOM 787 N N . ASN A 1 102 ? 10.191 13.295 -16.033 1.00 82.38 102 ASN A N 1
ATOM 788 C CA . ASN A 1 102 ? 11.589 13.480 -16.414 1.00 82.38 102 ASN A CA 1
ATOM 789 C C . ASN A 1 102 ? 12.264 12.215 -16.972 1.00 82.38 102 ASN A C 1
ATOM 791 O O . ASN A 1 102 ? 13.444 12.262 -17.329 1.00 82.38 102 ASN A O 1
ATOM 795 N N . THR A 1 103 ? 11.539 11.099 -17.071 1.00 84.25 103 THR A N 1
ATOM 796 C CA . THR A 1 103 ? 12.054 9.871 -17.691 1.00 84.25 103 THR A CA 1
ATOM 797 C C . THR A 1 103 ? 11.936 9.916 -19.213 1.00 84.25 103 THR A C 1
ATOM 799 O O . THR A 1 103 ? 11.146 10.672 -19.782 1.00 84.25 103 THR A O 1
ATOM 802 N N . ARG A 1 104 ? 12.677 9.055 -19.907 1.00 82.81 104 ARG A N 1
ATOM 803 C CA . ARG A 1 104 ? 12.529 8.802 -21.355 1.00 82.81 104 ARG A CA 1
ATOM 804 C C . ARG A 1 104 ? 11.590 7.636 -21.677 1.00 82.81 104 ARG A C 1
ATOM 806 O O . ARG A 1 104 ? 11.508 7.235 -22.835 1.00 82.81 104 ARG A O 1
ATOM 813 N N . LEU A 1 105 ? 10.909 7.091 -20.669 1.00 83.38 105 LEU A N 1
ATOM 814 C CA . LEU A 1 105 ? 9.893 6.058 -20.846 1.00 83.38 105 LEU A CA 1
ATOM 815 C C . LEU A 1 105 ? 8.679 6.644 -21.573 1.00 83.38 105 LEU A C 1
ATOM 817 O O . LEU A 1 105 ? 8.352 7.816 -21.377 1.00 83.38 105 LEU A O 1
ATOM 821 N N . ASN A 1 106 ? 8.043 5.827 -22.411 1.00 75.19 106 ASN A N 1
ATOM 822 C CA . ASN A 1 106 ? 6.823 6.189 -23.130 1.00 75.19 106 ASN A CA 1
ATOM 823 C C . ASN A 1 106 ? 5.606 5.938 -22.211 1.00 75.19 106 ASN A C 1
ATOM 825 O O . ASN A 1 106 ? 5.388 6.654 -21.240 1.00 75.19 106 ASN A O 1
ATOM 829 N N . GLU A 1 107 ? 4.856 4.866 -22.488 1.00 78.31 107 GLU A N 1
ATOM 830 C CA . GLU A 1 107 ? 3.633 4.452 -21.795 1.00 78.31 107 GLU A CA 1
ATOM 831 C C . GLU A 1 107 ? 3.956 3.535 -20.608 1.00 78.31 107 GLU A C 1
ATOM 833 O O . GLU A 1 107 ? 3.794 2.317 -20.676 1.00 78.31 107 GLU A O 1
ATOM 838 N N . THR A 1 108 ? 4.429 4.123 -19.511 1.00 84.94 108 THR A N 1
ATOM 839 C CA . THR A 1 108 ? 4.705 3.382 -18.274 1.00 84.94 108 THR A CA 1
ATOM 840 C C . THR A 1 108 ? 3.766 3.835 -17.165 1.00 84.94 108 THR A C 1
ATOM 842 O O . THR A 1 108 ? 3.584 5.031 -16.926 1.00 84.94 108 THR A O 1
ATOM 845 N N . SER A 1 109 ? 3.201 2.867 -16.444 1.00 91.25 109 SER A N 1
ATOM 846 C CA . SER A 1 109 ? 2.508 3.107 -15.181 1.00 91.25 109 SER A CA 1
ATOM 847 C C . SER A 1 109 ? 3.275 2.483 -14.024 1.00 91.25 109 SER A C 1
ATOM 849 O O . SER A 1 109 ? 3.824 1.385 -14.137 1.00 91.25 109 SER A O 1
ATOM 851 N N . ILE A 1 110 ? 3.292 3.182 -12.894 1.00 94.56 110 ILE A N 1
ATOM 852 C CA . ILE A 1 110 ? 3.747 2.643 -11.614 1.00 94.56 110 ILE A CA 1
ATOM 853 C C . ILE A 1 110 ? 2.517 2.475 -10.736 1.00 94.56 110 ILE A C 1
ATOM 855 O O . ILE A 1 110 ? 1.790 3.440 -10.515 1.00 94.56 110 ILE A O 1
ATOM 859 N N . HIS A 1 111 ? 2.305 1.282 -10.193 1.00 95.88 111 HIS A N 1
ATOM 860 C CA . HIS A 1 111 ? 1.334 1.033 -9.136 1.00 95.88 111 HIS A CA 1
ATOM 861 C C . HIS A 1 111 ? 2.060 0.597 -7.874 1.00 95.88 111 HIS A C 1
ATOM 863 O O . HIS A 1 111 ? 2.866 -0.331 -7.894 1.00 95.88 111 HIS A O 1
ATOM 869 N N . TYR A 1 112 ? 1.753 1.232 -6.753 1.00 94.88 112 TYR A N 1
ATOM 870 C CA . TYR A 1 112 ? 2.416 0.920 -5.498 1.00 94.88 112 TYR A CA 1
ATOM 871 C C . TYR A 1 112 ? 1.446 0.858 -4.333 1.00 94.88 112 TYR A C 1
ATOM 873 O O . TYR A 1 112 ? 0.390 1.499 -4.321 1.00 94.88 112 TYR A O 1
ATOM 881 N N . THR A 1 113 ? 1.802 0.039 -3.351 1.00 92.50 113 THR A N 1
ATOM 882 C CA . THR A 1 113 ? 1.007 -0.128 -2.139 1.00 92.50 113 THR A CA 1
ATOM 883 C C . THR A 1 113 ? 1.402 0.886 -1.077 1.00 92.50 113 THR A C 1
ATOM 885 O O . THR A 1 113 ? 2.587 1.032 -0.791 1.00 92.50 113 THR A O 1
ATOM 888 N N . LYS A 1 114 ? 0.415 1.506 -0.426 1.00 90.69 114 LYS A N 1
ATOM 889 C CA . LYS A 1 114 ? 0.607 2.396 0.722 1.00 90.69 114 LYS A CA 1
ATOM 890 C C . LYS A 1 114 ? -0.190 1.906 1.926 1.00 90.69 114 LYS A C 1
ATOM 892 O O . LYS A 1 114 ? -1.353 1.510 1.806 1.00 90.69 114 LYS A O 1
ATOM 897 N N . SER A 1 115 ? 0.438 1.934 3.098 1.00 85.38 115 SER A N 1
ATOM 898 C CA . SER A 1 115 ? -0.189 1.479 4.349 1.00 85.38 115 SER A CA 1
ATOM 899 C C . SER A 1 115 ? -0.932 2.590 5.097 1.00 85.38 115 SER A C 1
ATOM 901 O O . SER A 1 115 ? -1.760 2.303 5.957 1.00 85.38 115 SER A O 1
ATOM 903 N N . TYR A 1 116 ? -0.625 3.850 4.783 1.00 91.25 116 TYR A N 1
ATOM 904 C CA . TYR A 1 116 ? -1.078 5.025 5.518 1.00 91.25 116 TYR A CA 1
ATOM 905 C C . TYR A 1 116 ? -1.193 6.231 4.582 1.00 91.25 116 TYR A C 1
ATOM 907 O O . TYR A 1 116 ? -0.227 6.593 3.922 1.00 91.25 116 TYR A O 1
ATOM 915 N N . GLU A 1 117 ? -2.338 6.901 4.554 1.00 92.88 117 GLU A N 1
ATOM 916 C CA . GLU A 1 117 ? -2.523 8.161 3.835 1.00 92.88 117 GLU A CA 1
ATOM 917 C C . GLU A 1 117 ? -3.591 9.007 4.526 1.00 92.88 117 GLU A C 1
ATOM 919 O O . GLU A 1 117 ? -4.742 8.590 4.652 1.00 92.88 117 GLU A O 1
ATOM 924 N N . VAL A 1 118 ? -3.220 10.219 4.937 1.00 93.69 118 VAL A N 1
ATOM 925 C CA . VAL A 1 118 ? -4.180 11.210 5.435 1.00 93.69 118 VAL A CA 1
ATOM 926 C C . VAL A 1 118 ? -4.629 12.080 4.274 1.00 93.69 118 VAL A C 1
ATOM 928 O O . VAL A 1 118 ? -3.810 12.693 3.590 1.00 93.69 118 VAL A O 1
ATOM 931 N N . ARG A 1 119 ? -5.943 12.150 4.071 1.00 91.12 119 ARG A N 1
ATOM 932 C CA . ARG A 1 119 ? -6.562 12.973 3.028 1.00 91.12 119 ARG A CA 1
ATOM 933 C C . ARG A 1 119 ? -6.909 14.343 3.595 1.00 91.12 119 ARG A C 1
ATOM 935 O O . ARG A 1 119 ? -8.038 14.587 4.010 1.00 91.12 119 ARG A O 1
ATOM 942 N N . TYR A 1 120 ? -5.913 15.220 3.660 1.00 90.06 120 TYR A N 1
ATOM 943 C CA . TYR A 1 120 ? -6.139 16.614 4.043 1.00 90.06 120 TYR A CA 1
ATOM 944 C C . TYR A 1 120 ? -7.173 17.266 3.117 1.00 90.06 120 TYR A C 1
ATOM 946 O O . TYR A 1 120 ? -7.176 17.017 1.910 1.00 90.06 120 TYR A O 1
ATOM 954 N N . GLY A 1 121 ? -8.063 18.071 3.692 1.00 92.19 121 GLY A N 1
ATOM 955 C CA . GLY A 1 121 ? -9.247 18.605 3.015 1.00 92.19 121 GLY A CA 1
ATOM 956 C C . GLY A 1 121 ? -10.529 17.780 3.193 1.00 92.19 121 GLY A C 1
ATOM 957 O O . GLY A 1 121 ? -11.611 18.345 3.022 1.00 92.19 121 GLY A O 1
ATOM 958 N N . ASP A 1 122 ? -10.452 16.500 3.590 1.00 95.44 122 ASP A N 1
ATOM 959 C CA . ASP A 1 122 ? -11.641 15.754 4.031 1.00 95.44 122 ASP A CA 1
ATOM 960 C C . ASP A 1 122 ? -12.151 16.356 5.360 1.00 95.44 122 ASP A C 1
ATOM 962 O O . ASP A 1 122 ? -11.380 16.628 6.284 1.00 95.44 122 ASP A O 1
ATOM 966 N N . SER A 1 123 ? -13.465 16.574 5.484 1.00 96.31 123 SER A N 1
ATOM 967 C CA . SER A 1 123 ? -14.036 17.297 6.632 1.00 96.31 123 SER A CA 1
ATOM 968 C C . SER A 1 123 ? -13.786 16.615 7.982 1.00 96.31 123 SER A C 1
ATOM 970 O O . SER A 1 123 ? -13.609 17.298 8.987 1.00 96.31 123 SER A O 1
ATOM 972 N N . ASP A 1 124 ? -13.770 15.282 8.009 1.00 96.25 124 ASP A N 1
ATOM 973 C CA . ASP A 1 124 ? -13.519 14.474 9.208 1.00 96.25 124 ASP A CA 1
ATOM 974 C C . ASP A 1 124 ? -12.045 14.525 9.650 1.00 96.25 124 ASP A C 1
ATOM 976 O O . ASP A 1 124 ? -11.752 14.597 10.847 1.00 96.25 124 ASP A O 1
ATOM 980 N N . VAL A 1 125 ? -11.115 14.567 8.692 1.00 97.31 125 VAL A N 1
ATOM 981 C CA . VAL A 1 125 ? -9.682 14.788 8.926 1.00 97.31 125 VAL A CA 1
ATOM 982 C C . VAL A 1 125 ? -9.447 16.169 9.531 1.00 97.31 125 VAL A C 1
ATOM 984 O O . VAL A 1 125 ? -8.757 16.281 10.548 1.00 97.31 125 VAL A O 1
ATOM 987 N N . GLU A 1 126 ? -10.041 17.212 8.949 1.00 97.50 126 GLU A N 1
ATOM 988 C CA . GLU A 1 126 ? -9.880 18.585 9.436 1.00 97.50 126 GLU A CA 1
ATOM 989 C C . GLU A 1 126 ? -10.513 18.788 10.819 1.00 97.50 126 GLU A C 1
ATOM 991 O O . GLU A 1 126 ? -9.922 19.439 11.688 1.00 97.50 126 GLU A O 1
ATOM 996 N N . GLU A 1 127 ? -11.681 18.188 11.065 1.00 98.00 127 GLU A N 1
ATOM 997 C CA . GLU A 1 127 ? -12.328 18.204 12.378 1.00 98.00 127 GLU A CA 1
ATOM 998 C C . GLU A 1 127 ? -11.450 17.531 13.439 1.00 98.00 127 GLU A C 1
ATOM 1000 O O . GLU A 1 127 ? -11.198 18.112 14.50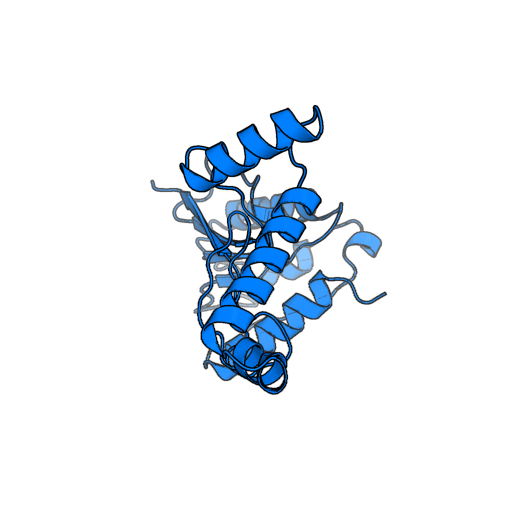2 1.00 98.00 127 GLU A O 1
ATOM 1005 N N . PHE A 1 128 ? -10.935 16.332 13.152 1.00 98.19 128 PHE A N 1
ATOM 1006 C CA . PHE A 1 128 ? -10.025 15.643 14.059 1.00 98.19 128 PHE A CA 1
ATOM 1007 C C . PHE A 1 128 ? -8.764 16.470 14.323 1.00 98.19 128 PHE A C 1
ATOM 1009 O O . PHE A 1 128 ? -8.411 16.678 15.487 1.00 98.19 128 PHE A O 1
ATOM 1016 N N . ALA A 1 129 ? -8.110 16.984 13.279 1.00 97.94 129 ALA A N 1
ATOM 1017 C CA . ALA A 1 129 ? -6.880 17.756 13.420 1.00 97.94 129 ALA A CA 1
ATOM 1018 C C . ALA A 1 129 ? -7.092 19.046 14.225 1.00 97.94 129 ALA A C 1
ATOM 1020 O O . ALA A 1 129 ? -6.280 19.378 15.091 1.00 97.94 129 ALA A O 1
ATOM 1021 N N . SER A 1 130 ? -8.209 19.741 14.000 1.00 97.81 130 SER A N 1
ATOM 1022 C CA . SER A 1 130 ? -8.589 20.930 14.766 1.00 97.81 130 SER A CA 1
ATOM 1023 C C . SER A 1 130 ? -8.807 20.607 1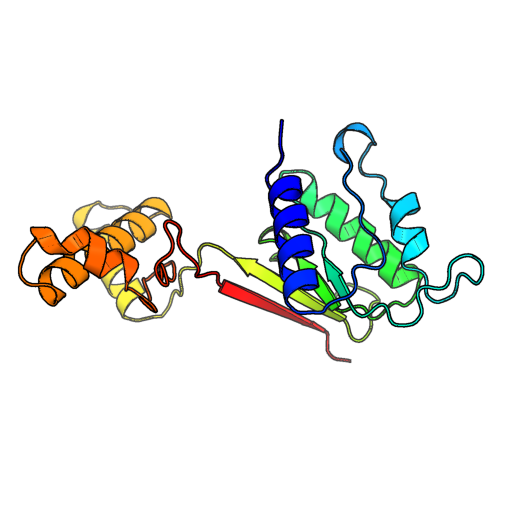6.248 1.00 97.81 130 SER A C 1
ATOM 1025 O O . SER A 1 130 ? -8.188 21.222 17.121 1.00 97.81 130 SER A O 1
ATOM 1027 N N . ASN A 1 131 ? -9.613 19.584 16.547 1.00 98.19 131 ASN A N 1
ATOM 1028 C CA . ASN A 1 131 ? -9.892 19.162 17.921 1.00 98.19 131 ASN A CA 1
ATOM 1029 C C . ASN A 1 131 ? -8.629 18.667 18.643 1.00 98.19 131 ASN A C 1
ATOM 1031 O O . ASN A 1 131 ? -8.434 18.945 19.831 1.00 98.19 131 ASN A O 1
ATOM 1035 N N . PHE A 1 132 ? -7.748 17.967 17.927 1.00 98.38 132 PHE A N 1
ATOM 1036 C CA . PHE A 1 132 ? -6.466 17.510 18.449 1.00 98.38 132 PHE A CA 1
ATOM 1037 C C . PHE A 1 132 ? -5.561 18.695 18.810 1.00 98.38 132 PHE A C 1
ATOM 1039 O O . PHE A 1 132 ? -5.077 18.761 19.942 1.00 98.38 132 PHE A O 1
ATOM 1046 N N . ARG A 1 133 ? -5.413 19.679 17.911 1.00 98.25 133 ARG A N 1
ATOM 1047 C CA . ARG A 1 133 ? -4.653 20.914 18.173 1.00 98.25 133 ARG A CA 1
ATOM 1048 C C . ARG A 1 133 ? -5.184 21.683 19.376 1.00 98.25 133 ARG A C 1
ATOM 1050 O O . ARG A 1 133 ? -4.398 22.071 20.234 1.00 98.25 133 ARG A O 1
ATOM 1057 N N . LEU A 1 134 ? -6.501 21.874 19.480 1.00 98.31 134 LEU A N 1
ATOM 1058 C CA . LEU A 1 134 ? -7.106 22.589 20.611 1.00 98.31 134 LEU A CA 1
ATOM 1059 C C . LEU A 1 134 ? -6.788 21.915 21.952 1.00 98.31 134 LEU A C 1
ATOM 1061 O O . LEU A 1 134 ? -6.501 22.591 22.941 1.00 98.31 134 LEU A O 1
ATOM 1065 N N . ARG A 1 135 ? -6.809 20.579 21.982 1.00 98.06 135 ARG A N 1
ATOM 1066 C CA . ARG A 1 135 ? -6.600 19.798 23.204 1.00 98.06 135 ARG A CA 1
ATOM 1067 C C . ARG A 1 135 ? -5.131 19.634 23.585 1.00 98.06 135 ARG A C 1
ATOM 1069 O O . ARG A 1 135 ? -4.814 19.681 24.770 1.00 98.06 135 ARG A O 1
ATOM 1076 N N . PHE A 1 136 ? -4.260 19.396 22.610 1.00 97.69 136 PHE A N 1
ATOM 1077 C CA . PHE A 1 136 ? -2.869 18.995 22.845 1.00 97.69 136 PHE A CA 1
ATOM 1078 C C . PHE A 1 136 ? -1.844 20.057 22.440 1.00 97.69 136 PHE A C 1
ATOM 1080 O O . PHE A 1 136 ? -0.655 19.858 22.672 1.00 97.69 136 PHE A O 1
ATOM 1087 N N . GLN A 1 137 ? -2.292 21.186 21.875 1.00 97.75 137 GLN A N 1
ATOM 1088 C CA . GLN A 1 137 ? -1.453 22.319 21.464 1.00 97.75 137 GLN A CA 1
ATOM 1089 C C . GLN A 1 137 ? -0.348 21.920 20.469 1.00 97.75 137 GLN A C 1
ATOM 1091 O O . GLN A 1 137 ? 0.742 22.486 20.458 1.00 97.75 137 GLN A O 1
ATOM 1096 N N . THR A 1 138 ? -0.623 20.914 19.637 1.00 97.69 138 THR A N 1
ATOM 1097 C CA . THR A 1 138 ? 0.277 20.409 18.595 1.00 97.69 138 THR A CA 1
ATOM 1098 C C . THR A 1 138 ? -0.529 19.731 17.488 1.00 97.69 138 THR A C 1
ATOM 1100 O O . THR A 1 138 ? -1.669 19.321 17.720 1.00 97.69 138 THR A O 1
ATOM 1103 N N . ASP A 1 139 ? 0.044 19.619 16.292 1.00 97.25 139 ASP A N 1
ATOM 1104 C CA . ASP A 1 139 ? -0.581 18.899 15.184 1.00 97.25 139 ASP A CA 1
ATOM 1105 C C . ASP A 1 139 ? -0.574 17.380 15.418 1.00 97.25 139 ASP A C 1
ATOM 1107 O O . ASP A 1 139 ? 0.374 16.836 15.999 1.00 97.25 139 ASP A O 1
ATOM 1111 N N . PRO A 1 140 ? -1.615 16.658 14.965 1.00 97.62 140 PRO A N 1
ATOM 1112 C CA . PRO A 1 140 ? -1.609 15.206 15.014 1.00 97.62 140 PRO A CA 1
ATOM 1113 C C . PRO A 1 140 ? -0.507 14.653 14.105 1.00 97.62 140 PRO A C 1
ATOM 1115 O O . PRO A 1 140 ? -0.458 14.919 12.907 1.00 97.62 140 PRO A O 1
ATOM 1118 N N . ASN A 1 141 ? 0.368 13.831 14.675 1.00 96.56 141 ASN A N 1
ATOM 1119 C CA . ASN A 1 141 ? 1.327 13.053 13.897 1.00 96.56 141 ASN A CA 1
ATOM 1120 C C . ASN A 1 141 ? 0.705 11.726 13.415 1.00 96.56 141 ASN A C 1
ATOM 1122 O O . ASN A 1 141 ? -0.425 11.380 13.768 1.00 96.56 141 ASN A O 1
ATOM 1126 N N . ARG A 1 142 ? 1.473 10.934 12.657 1.00 94.94 142 ARG A N 1
ATOM 1127 C CA . ARG A 1 142 ? 1.049 9.612 12.156 1.00 94.94 142 ARG A CA 1
ATOM 1128 C C . ARG A 1 142 ? 0.459 8.705 13.240 1.00 94.94 142 ARG A C 1
ATOM 1130 O O . ARG A 1 142 ? -0.562 8.061 13.016 1.00 94.94 142 ARG A O 1
ATOM 1137 N N . PHE A 1 143 ? 1.068 8.669 14.423 1.00 96.12 143 PHE A N 1
ATOM 1138 C CA . PHE A 1 143 ? 0.587 7.831 15.522 1.00 96.12 143 PHE A CA 1
ATOM 1139 C C . PHE A 1 143 ? -0.728 8.339 16.118 1.00 96.12 143 PHE A C 1
ATOM 1141 O O . PHE A 1 143 ? -1.551 7.523 16.527 1.00 96.12 143 PHE A O 1
ATOM 1148 N N . ALA A 1 144 ? -0.956 9.655 16.134 1.00 97.75 144 ALA A N 1
ATOM 1149 C CA . ALA A 1 144 ? -2.225 10.231 16.568 1.00 97.75 144 ALA A CA 1
ATOM 1150 C C . ALA A 1 144 ? -3.380 9.804 15.649 1.00 97.75 144 ALA A C 1
ATOM 1152 O O . ALA A 1 144 ? -4.418 9.370 16.146 1.00 97.75 144 ALA A O 1
ATOM 1153 N N . PHE A 1 145 ? -3.177 9.849 14.329 1.00 97.88 145 PHE A N 1
ATOM 1154 C CA . PHE A 1 145 ? -4.167 9.375 13.359 1.00 97.88 145 PHE A CA 1
ATOM 1155 C C . PHE A 1 145 ? -4.438 7.871 13.482 1.00 97.88 145 PHE A C 1
ATOM 1157 O O . PHE A 1 145 ? -5.594 7.468 13.587 1.00 97.88 145 PHE A O 1
ATOM 1164 N N . ILE A 1 146 ? -3.390 7.042 13.551 1.00 96.00 146 ILE A N 1
ATOM 1165 C CA . ILE A 1 146 ? -3.545 5.587 13.724 1.00 96.00 146 ILE A CA 1
ATOM 1166 C C . ILE A 1 146 ? -4.282 5.274 15.033 1.00 96.00 146 ILE A C 1
ATOM 1168 O O . ILE A 1 146 ? -5.189 4.444 15.056 1.00 96.00 146 ILE A O 1
ATOM 1172 N N . GLY A 1 147 ? -3.916 5.944 16.128 1.00 97.25 147 GLY A N 1
ATOM 1173 C CA . GLY A 1 147 ? -4.572 5.766 17.422 1.00 97.25 147 GLY A CA 1
ATOM 1174 C C . GLY A 1 147 ? -6.053 6.145 17.382 1.00 97.25 147 GLY A C 1
ATOM 1175 O O . GLY A 1 147 ? -6.885 5.415 17.922 1.00 97.25 147 GLY A O 1
ATOM 1176 N N . TYR A 1 148 ? -6.389 7.246 16.706 1.00 97.62 148 TYR A N 1
ATOM 1177 C CA . TYR A 1 148 ? -7.771 7.676 16.510 1.00 97.62 148 TYR A CA 1
ATOM 1178 C C . TYR A 1 148 ? -8.575 6.666 15.681 1.00 97.62 148 TYR A C 1
ATOM 1180 O O . TYR A 1 148 ? -9.678 6.282 16.077 1.00 97.62 148 TYR A O 1
ATOM 1188 N N . ASP A 1 149 ? -8.009 6.181 14.576 1.00 97.19 149 ASP A N 1
ATOM 1189 C CA . ASP A 1 149 ? -8.650 5.190 13.711 1.00 97.19 149 ASP A CA 1
ATOM 1190 C C . ASP A 1 149 ? -8.927 3.880 14.457 1.00 97.19 149 ASP A C 1
ATOM 1192 O O . ASP A 1 149 ? -10.054 3.381 14.434 1.00 97.19 149 ASP A O 1
ATOM 1196 N N . VAL A 1 150 ? -7.929 3.352 15.173 1.00 96.38 150 VAL A N 1
ATOM 1197 C CA . VAL A 1 150 ? -8.052 2.100 15.937 1.00 96.38 150 VAL A CA 1
ATOM 1198 C C . VAL A 1 150 ? -9.063 2.239 17.076 1.00 96.38 150 VAL A C 1
ATOM 1200 O O . VAL A 1 150 ? -9.880 1.340 17.279 1.00 96.38 150 VAL A O 1
ATOM 1203 N N . ALA A 1 151 ? -9.057 3.359 17.804 1.00 97.81 151 ALA A N 1
ATOM 1204 C CA . ALA A 1 151 ? -10.021 3.591 18.876 1.00 97.81 151 ALA A CA 1
ATOM 1205 C C . ALA A 1 151 ? -11.460 3.615 18.338 1.00 97.81 151 ALA A C 1
ATOM 1207 O O . ALA A 1 151 ? -12.327 2.912 18.863 1.00 97.81 151 ALA A O 1
ATOM 1208 N N . ASN A 1 152 ? -11.709 4.362 17.260 1.00 97.50 152 ASN A N 1
ATOM 1209 C CA . ASN A 1 152 ? -13.032 4.418 16.639 1.00 97.50 152 ASN A CA 1
ATOM 1210 C C . ASN A 1 152 ? -13.449 3.075 16.033 1.00 97.50 152 ASN A C 1
ATOM 1212 O O . ASN A 1 152 ? -14.615 2.692 16.142 1.00 97.50 152 ASN A O 1
ATOM 1216 N N . LEU A 1 153 ? -12.514 2.309 15.469 1.00 97.06 153 LEU A N 1
ATOM 1217 C CA . LEU A 1 153 ? -12.789 0.965 14.974 1.00 97.06 153 LEU A CA 1
ATOM 1218 C C . LEU A 1 153 ? -13.275 0.032 16.096 1.00 97.06 153 LEU A C 1
ATOM 1220 O O . LEU A 1 153 ? -14.284 -0.661 15.945 1.00 97.06 153 LEU A O 1
ATOM 1224 N N . VAL A 1 154 ? -12.579 0.021 17.236 1.00 96.69 154 VAL A N 1
ATOM 1225 C CA . VAL A 1 154 ? -12.948 -0.816 18.388 1.00 96.69 154 VAL A CA 1
ATOM 1226 C C . VAL A 1 154 ? -14.290 -0.375 18.968 1.00 96.69 154 VAL A C 1
ATOM 1228 O O . VAL A 1 154 ? -15.164 -1.215 19.188 1.00 96.69 154 VAL A O 1
ATOM 1231 N N . LEU A 1 155 ? -14.487 0.930 19.174 1.00 97.00 155 LEU A N 1
ATOM 1232 C CA . LEU A 1 155 ? -15.723 1.476 19.742 1.00 97.00 155 LEU A CA 1
ATOM 1233 C C . LEU A 1 155 ? -16.928 1.251 18.822 1.00 97.00 155 LEU A C 1
ATOM 1235 O O . LEU A 1 155 ? -17.978 0.807 19.283 1.00 97.00 155 LEU A O 1
ATOM 1239 N N . SER A 1 156 ? -16.780 1.491 17.519 1.00 96.38 156 SER A N 1
ATOM 1240 C CA . SER A 1 156 ? -17.844 1.231 16.541 1.00 96.38 156 SER A CA 1
ATOM 1241 C C . SER A 1 156 ? -18.187 -0.257 16.457 1.00 96.38 156 SER A C 1
ATOM 1243 O O . SER A 1 156 ? -19.362 -0.615 16.364 1.00 96.38 156 SER A O 1
ATOM 1245 N N . THR A 1 157 ? -17.190 -1.138 16.570 1.00 96.94 157 THR A N 1
ATOM 1246 C CA . THR A 1 157 ? -17.422 -2.585 16.604 1.00 96.94 157 THR A CA 1
ATOM 1247 C C . THR A 1 157 ? -18.143 -3.007 17.879 1.00 96.94 157 THR A C 1
ATOM 1249 O O . THR A 1 157 ? -19.120 -3.746 17.785 1.00 96.94 157 THR A O 1
ATOM 1252 N N . LEU A 1 158 ? -17.733 -2.505 19.049 1.00 96.94 158 LEU A N 1
ATOM 1253 C CA . LEU A 1 158 ? -18.425 -2.739 20.322 1.00 96.94 158 LEU A CA 1
ATOM 1254 C C . LEU A 1 158 ? -19.891 -2.298 20.260 1.00 96.94 158 LEU A C 1
ATOM 1256 O O . LEU A 1 158 ? -20.775 -3.065 20.640 1.00 96.94 158 LEU A O 1
ATOM 1260 N N . ASN A 1 159 ? -20.150 -1.108 19.715 1.00 96.38 159 ASN A N 1
ATOM 1261 C CA . ASN A 1 159 ? -21.505 -0.593 19.523 1.00 96.38 159 ASN A CA 1
ATOM 1262 C C . ASN A 1 159 ? -22.331 -1.493 18.594 1.00 96.38 159 ASN A C 1
ATOM 1264 O O . ASN A 1 159 ? -23.504 -1.737 18.864 1.00 96.38 159 ASN A O 1
ATOM 1268 N N . ARG A 1 160 ? -21.722 -2.019 17.523 1.00 95.69 160 ARG A N 1
ATOM 1269 C CA . ARG A 1 160 ? -22.387 -2.918 16.571 1.00 95.69 160 ARG A CA 1
ATOM 1270 C C . ARG A 1 160 ? -22.719 -4.283 17.173 1.00 95.69 160 ARG A C 1
ATOM 1272 O O . ARG A 1 160 ? -23.794 -4.806 16.898 1.00 95.69 160 ARG A O 1
ATOM 1279 N N . VAL A 1 161 ? -21.813 -4.879 17.952 1.00 97.19 161 VAL A N 1
ATOM 1280 C CA . VAL A 1 161 ? -22.034 -6.220 18.530 1.00 97.19 161 VAL A CA 1
ATOM 1281 C C . VAL A 1 161 ? -22.878 -6.192 19.806 1.00 97.19 161 VAL A C 1
ATOM 1283 O O . VAL A 1 161 ? -23.447 -7.216 20.180 1.00 97.19 161 VAL A O 1
ATOM 1286 N N . GLY A 1 162 ? -22.943 -5.051 20.502 1.00 95.44 162 GLY A N 1
ATOM 1287 C CA . GLY A 1 162 ? -23.745 -4.820 21.711 1.00 95.44 162 GLY A CA 1
ATOM 1288 C C . GLY A 1 162 ? -23.256 -5.543 22.974 1.00 95.44 162 GLY A C 1
ATOM 1289 O O . GLY A 1 162 ? -23.379 -5.011 24.075 1.00 95.44 162 GLY A O 1
ATOM 1290 N N . ASN A 1 163 ? -22.662 -6.731 22.838 1.00 95.94 163 ASN A N 1
ATOM 1291 C CA . ASN A 1 163 ? -22.048 -7.494 23.920 1.00 95.94 163 ASN A CA 1
ATOM 1292 C C . ASN A 1 163 ? -20.526 -7.618 23.685 1.00 95.94 163 ASN A C 1
ATOM 1294 O O . ASN A 1 163 ? -20.117 -8.225 22.690 1.00 95.94 163 ASN A O 1
ATOM 1298 N N . PRO A 1 164 ? -19.677 -7.114 24.604 1.00 95.88 164 PRO A N 1
ATOM 1299 C CA . PRO A 1 164 ? -18.218 -7.165 24.478 1.00 95.88 164 PRO A CA 1
ATOM 1300 C C . PRO A 1 164 ? -17.628 -8.565 24.276 1.00 95.88 164 PRO A C 1
ATOM 1302 O O . PRO A 1 164 ? -16.562 -8.687 23.674 1.00 95.88 164 PRO A O 1
ATOM 1305 N N . ALA A 1 165 ? -18.314 -9.626 24.718 1.00 97.25 165 ALA A N 1
ATOM 1306 C CA . ALA A 1 165 ? -17.884 -11.006 24.486 1.00 97.25 165 ALA A CA 1
ATOM 1307 C C . ALA A 1 165 ? -17.758 -11.349 22.987 1.00 97.25 165 ALA A C 1
ATOM 1309 O O . ALA A 1 165 ? -16.962 -12.210 22.619 1.00 97.25 165 ALA A O 1
ATOM 1310 N N . TYR A 1 166 ? -18.490 -10.642 22.117 1.00 97.50 166 TYR A N 1
ATOM 1311 C CA . TYR A 1 166 ? -18.448 -10.822 20.665 1.00 97.50 166 TYR A CA 1
ATOM 1312 C C . TYR A 1 166 ? -17.491 -9.862 19.947 1.00 97.50 166 TYR A C 1
ATOM 1314 O O . TYR A 1 166 ? -17.430 -9.890 18.721 1.00 97.50 166 TYR A O 1
ATOM 1322 N N . LEU A 1 167 ? -16.713 -9.032 20.657 1.00 96.50 167 LEU A N 1
ATOM 1323 C CA . LEU A 1 167 ? -15.813 -8.056 20.024 1.00 96.50 167 LEU A CA 1
ATOM 1324 C C . LEU A 1 167 ? -14.823 -8.719 19.058 1.00 96.50 167 LEU A C 1
ATOM 1326 O O . LEU A 1 167 ? -14.651 -8.245 17.939 1.00 96.50 167 LEU A O 1
ATOM 1330 N N . LYS A 1 168 ? -14.200 -9.831 19.472 1.00 95.44 168 LYS A N 1
ATOM 1331 C CA . LYS A 1 168 ? -13.242 -10.563 18.630 1.00 95.44 168 LYS A CA 1
ATOM 1332 C C . LYS A 1 168 ? -13.885 -10.993 17.312 1.00 95.44 168 LYS A C 1
ATOM 1334 O O . LYS A 1 168 ? -13.337 -10.711 16.253 1.00 95.44 168 LYS A O 1
ATOM 1339 N N . GLN A 1 169 ? -15.048 -11.636 17.390 1.00 95.69 169 GLN A N 1
ATOM 1340 C CA . GLN A 1 169 ? -15.787 -12.081 16.213 1.00 95.69 169 GLN A CA 1
ATOM 1341 C C . GLN A 1 169 ? -16.207 -10.886 15.347 1.00 95.69 169 GLN A C 1
ATOM 1343 O O . GLN A 1 169 ? -15.990 -10.891 14.141 1.00 95.69 169 GLN A O 1
ATOM 1348 N N . GLY A 1 170 ? -16.720 -9.820 15.967 1.00 95.94 170 GLY A N 1
ATOM 1349 C CA . GLY A 1 170 ? -17.110 -8.604 15.261 1.00 95.94 170 GLY A CA 1
ATOM 1350 C C . GLY A 1 170 ? -15.954 -7.956 14.497 1.00 95.94 170 GLY A C 1
ATOM 1351 O O . GLY A 1 170 ? -16.175 -7.470 13.388 1.00 95.94 170 GLY A O 1
ATOM 1352 N N . LEU A 1 171 ? -14.740 -7.957 15.057 1.00 95.69 171 LEU A N 1
ATOM 1353 C CA . LEU A 1 171 ? -13.537 -7.478 14.371 1.00 95.69 171 LEU A CA 1
ATOM 1354 C C . LEU A 1 171 ? -13.130 -8.417 13.233 1.00 95.69 171 LEU A C 1
ATOM 1356 O O . LEU A 1 171 ? -12.870 -7.934 12.139 1.00 95.69 171 LEU A O 1
ATOM 1360 N N . GLN A 1 172 ? -13.122 -9.735 13.452 1.00 95.56 172 GLN A N 1
ATOM 1361 C CA . GLN A 1 172 ? -12.778 -10.713 12.410 1.00 95.56 172 GLN A CA 1
ATOM 1362 C C . GLN A 1 172 ? -13.708 -10.610 11.191 1.00 95.56 172 GLN A C 1
ATOM 1364 O O . GLN A 1 172 ? -13.245 -10.660 10.056 1.00 95.56 172 GLN A O 1
ATOM 1369 N N . GLU A 1 173 ? -15.004 -10.391 11.408 1.00 94.88 173 GLU A N 1
ATOM 1370 C CA . GLU A 1 173 ? -16.002 -10.237 10.341 1.00 94.88 173 GLU A CA 1
ATOM 1371 C C . GLU A 1 173 ? -15.946 -8.874 9.627 1.00 94.88 173 GLU A C 1
ATOM 1373 O O . GLU A 1 173 ? -16.659 -8.652 8.642 1.00 94.88 173 GLU A O 1
ATOM 1378 N N . LEU A 1 174 ? -15.146 -7.927 10.124 1.00 95.00 174 LEU A N 1
ATOM 1379 C CA . LEU A 1 174 ? -15.050 -6.594 9.550 1.00 95.00 174 LEU A CA 1
ATOM 1380 C C . LEU A 1 174 ? -14.469 -6.673 8.139 1.00 95.00 174 LEU A C 1
ATOM 1382 O O . LEU A 1 174 ? -13.326 -7.082 7.950 1.00 95.00 174 LEU A O 1
ATOM 1386 N N . LYS A 1 175 ? -15.243 -6.211 7.158 1.00 93.12 175 LYS A N 1
ATOM 1387 C CA . LYS A 1 175 ? -14.812 -6.202 5.758 1.00 93.12 175 LYS A CA 1
ATOM 1388 C C . LYS A 1 175 ? -14.235 -4.876 5.325 1.00 93.12 175 LYS A C 1
ATOM 1390 O O . LYS A 1 175 ? -13.205 -4.862 4.684 1.00 93.12 175 LYS A O 1
ATOM 1395 N N . ASN A 1 176 ? -14.899 -3.768 5.640 1.00 90.56 176 ASN A N 1
ATOM 1396 C CA . ASN A 1 176 ? -14.485 -2.442 5.196 1.00 90.56 176 ASN A CA 1
ATOM 1397 C C . ASN A 1 176 ? -14.781 -1.423 6.294 1.00 90.56 176 ASN A C 1
ATOM 1399 O O . ASN A 1 176 ? -15.941 -1.147 6.596 1.00 90.56 176 ASN A O 1
ATOM 1403 N N . TYR A 1 177 ? -13.731 -0.850 6.859 1.00 94.19 177 TYR A N 1
ATOM 1404 C CA . TYR A 1 177 ? -13.779 0.313 7.727 1.00 94.19 177 TYR A CA 1
ATOM 1405 C C . TYR A 1 177 ? -12.765 1.326 7.209 1.00 94.19 177 TYR A C 1
ATOM 1407 O O . TYR A 1 177 ? -11.584 1.014 7.060 1.00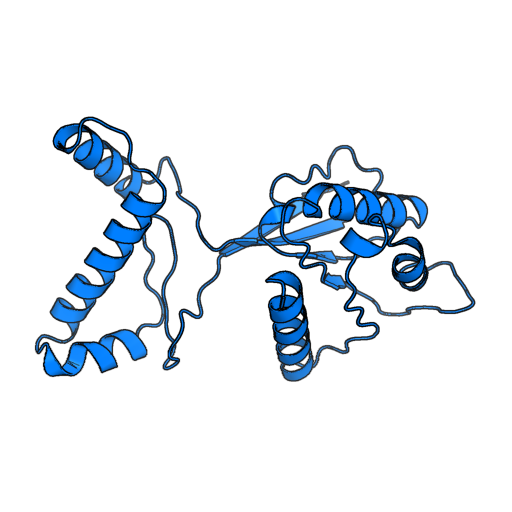 94.19 177 TYR A O 1
ATOM 1415 N N . ARG A 1 178 ? -13.232 2.532 6.899 1.00 93.00 178 ARG A N 1
ATOM 1416 C CA . ARG A 1 178 ? -12.386 3.626 6.427 1.00 93.00 178 ARG A CA 1
ATOM 1417 C C . ARG A 1 178 ? -12.092 4.532 7.613 1.00 93.00 178 ARG A C 1
ATOM 1419 O O . ARG A 1 178 ? -12.985 5.230 8.077 1.00 93.00 178 ARG A O 1
ATOM 1426 N N . GLY A 1 179 ? -10.857 4.488 8.096 1.00 94.75 179 GLY A N 1
ATOM 1427 C CA . GLY A 1 179 ? -10.332 5.493 9.005 1.00 94.75 179 GLY A CA 1
ATOM 1428 C C . GLY A 1 179 ? -9.929 6.772 8.268 1.00 94.75 179 GLY A C 1
ATOM 1429 O O . GLY A 1 179 ? -9.978 6.866 7.031 1.00 94.75 179 GLY A O 1
ATOM 1430 N N . LEU A 1 180 ? -9.484 7.749 9.048 1.00 96.50 180 LEU A N 1
ATOM 1431 C CA . LEU A 1 180 ? -8.916 9.002 8.563 1.00 96.50 180 LEU A CA 1
ATOM 1432 C C . LEU A 1 180 ? -7.600 8.770 7.818 1.00 96.50 180 LEU A C 1
ATOM 1434 O O . LEU A 1 180 ? -7.322 9.461 6.840 1.00 96.50 180 LEU A O 1
ATOM 1438 N N . SER A 1 181 ? -6.814 7.785 8.261 1.00 94.56 181 SER A N 1
ATOM 1439 C CA . SER A 1 181 ? -5.481 7.502 7.727 1.00 94.56 181 SER A CA 1
ATOM 1440 C C . SER A 1 181 ? -5.327 6.151 7.047 1.00 94.56 181 SER A C 1
ATOM 1442 O O . SER A 1 181 ? -4.460 5.983 6.194 1.00 94.56 181 SER A O 1
ATOM 1444 N N . SER A 1 182 ? -6.116 5.157 7.451 1.00 93.19 182 SER A N 1
ATOM 1445 C CA . SER A 1 182 ? -5.959 3.779 6.979 1.00 93.19 182 SER A CA 1
ATOM 1446 C C . SER A 1 182 ? -7.311 3.114 6.758 1.00 93.19 182 SER A C 1
ATOM 1448 O O . SER A 1 182 ? -8.313 3.461 7.386 1.00 93.19 182 SER A O 1
ATOM 1450 N N . ALA A 1 183 ? -7.343 2.130 5.865 1.00 93.00 183 ALA A N 1
ATOM 1451 C CA . ALA A 1 183 ? -8.477 1.230 5.724 1.00 93.00 183 ALA A CA 1
ATOM 1452 C C . ALA A 1 183 ? -8.234 -0.044 6.540 1.00 93.00 183 ALA A C 1
ATOM 1454 O O . ALA A 1 183 ? -7.105 -0.527 6.637 1.00 93.00 183 ALA A O 1
ATOM 1455 N N . TYR A 1 184 ? -9.303 -0.595 7.108 1.00 94.38 184 TYR A N 1
ATOM 1456 C CA . TYR A 1 184 ? -9.268 -1.788 7.941 1.00 94.38 184 TYR A CA 1
ATOM 1457 C C . TYR A 1 184 ? -10.324 -2.788 7.484 1.00 94.38 184 TYR A C 1
ATOM 1459 O O . TYR A 1 184 ? -11.475 -2.438 7.217 1.00 94.38 184 TYR A O 1
ATOM 1467 N N . GLY A 1 185 ? -9.933 -4.048 7.425 1.00 95.38 185 GLY A N 1
ATOM 1468 C CA . GLY A 1 185 ? -10.806 -5.174 7.144 1.00 95.38 185 GLY A CA 1
ATOM 1469 C C . GLY A 1 185 ? -10.025 -6.451 7.369 1.00 95.38 185 GLY A C 1
ATOM 1470 O O . GLY A 1 185 ? -8.918 -6.584 6.866 1.00 95.38 185 GLY A O 1
ATOM 1471 N N . PHE A 1 186 ? -10.567 -7.347 8.177 1.00 95.44 186 PHE A N 1
ATOM 1472 C CA . PHE A 1 186 ? -9.913 -8.596 8.538 1.00 95.44 186 PHE A CA 1
ATOM 1473 C C . PHE A 1 186 ? -10.394 -9.746 7.662 1.00 95.44 186 PHE A C 1
ATOM 1475 O O . PHE A 1 186 ? -9.639 -10.678 7.457 1.00 95.44 186 PHE A O 1
ATOM 1482 N N . ASP A 1 187 ? -11.608 -9.679 7.103 1.00 93.56 187 ASP A N 1
ATOM 1483 C CA . ASP A 1 187 ? -12.125 -10.690 6.168 1.00 93.56 187 ASP A CA 1
ATOM 1484 C C . ASP A 1 187 ? -12.008 -12.144 6.710 1.00 93.56 187 ASP A C 1
ATOM 1486 O O . ASP A 1 187 ? -11.800 -13.093 5.961 1.00 93.56 187 ASP A O 1
ATOM 1490 N N . ASN A 1 188 ? -12.217 -12.318 8.023 1.00 94.12 188 ASN A N 1
ATOM 1491 C CA . ASN A 1 188 ? -12.025 -13.537 8.834 1.00 94.12 188 ASN A CA 1
ATOM 1492 C C . ASN A 1 188 ? -10.571 -13.973 9.080 1.00 94.12 188 ASN A C 1
ATOM 1494 O O . ASN A 1 188 ? -10.342 -14.986 9.743 1.00 94.12 188 ASN A O 1
ATOM 1498 N N . GLU A 1 189 ? -9.600 -13.188 8.631 1.00 91.88 189 GLU A N 1
ATOM 1499 C CA . GLU A 1 189 ? -8.183 -13.370 8.920 1.00 91.88 189 GLU A CA 1
ATOM 1500 C C . GLU A 1 189 ? -7.764 -12.691 10.231 1.00 91.88 189 GLU A C 1
ATOM 1502 O O . GLU A 1 189 ? -8.494 -11.921 10.860 1.00 91.88 189 GLU A O 1
ATOM 1507 N N . HIS A 1 190 ? -6.541 -12.987 10.668 1.00 88.38 190 HIS A N 1
ATOM 1508 C CA . HIS A 1 190 ? -5.959 -12.413 11.887 1.00 88.38 190 HIS A CA 1
ATOM 1509 C C . HIS A 1 190 ? -5.204 -11.099 11.652 1.00 88.38 190 HIS A C 1
ATOM 1511 O O . HIS A 1 190 ? -4.771 -10.463 12.613 1.00 88.38 190 HIS A O 1
ATOM 1517 N N . VAL A 1 191 ? -5.032 -10.692 10.394 1.00 89.75 191 VAL A N 1
ATOM 1518 C CA . VAL A 1 191 ? -4.302 -9.480 10.002 1.00 89.75 191 VAL A CA 1
ATOM 1519 C C . VAL A 1 191 ? -5.169 -8.613 9.098 1.00 89.75 191 VAL A C 1
ATOM 1521 O O . VAL A 1 191 ? -6.073 -9.117 8.432 1.00 89.75 191 VAL A O 1
ATOM 1524 N N . ASN A 1 192 ? -4.907 -7.305 9.092 1.00 91.81 192 ASN A N 1
ATOM 1525 C CA . ASN A 1 192 ? -5.598 -6.383 8.199 1.00 91.81 192 ASN A CA 1
ATOM 1526 C C . ASN A 1 192 ? -5.299 -6.751 6.738 1.00 91.81 192 ASN A C 1
ATOM 1528 O O . ASN A 1 192 ? -4.138 -6.839 6.351 1.00 91.81 192 ASN A O 1
ATOM 1532 N N . GLN A 1 193 ? -6.348 -6.933 5.946 1.00 92.25 193 GLN A N 1
ATOM 1533 C CA . GLN A 1 193 ? -6.303 -7.284 4.527 1.00 92.25 193 GLN A CA 1
ATOM 1534 C C . GLN A 1 193 ? -6.400 -6.056 3.617 1.00 92.25 193 GLN A C 1
ATOM 1536 O O . GLN A 1 193 ? -6.419 -6.185 2.394 1.00 92.25 193 GLN A O 1
ATOM 1541 N N . LYS A 1 194 ? -6.527 -4.849 4.183 1.00 92.25 194 LYS A N 1
ATOM 1542 C CA . LYS A 1 194 ? -6.655 -3.620 3.397 1.00 92.25 194 LYS A CA 1
ATOM 1543 C C . LYS A 1 194 ? -5.319 -2.927 3.219 1.00 92.25 194 LYS A C 1
ATOM 1545 O O . LYS A 1 194 ? -4.568 -2.727 4.169 1.00 92.25 194 LYS A O 1
ATOM 1550 N N . VAL A 1 195 ? -5.093 -2.497 1.987 1.00 90.31 195 VAL A N 1
ATOM 1551 C CA . VAL A 1 195 ? -3.964 -1.677 1.564 1.00 90.31 195 VAL A CA 1
ATOM 1552 C C . VAL A 1 195 ? -4.467 -0.655 0.552 1.00 90.31 195 VAL A C 1
ATOM 1554 O O . VAL A 1 195 ? -5.456 -0.902 -0.145 1.00 90.31 195 VAL A O 1
ATOM 1557 N N . LEU A 1 196 ? -3.827 0.506 0.488 1.00 90.81 196 LEU A N 1
ATOM 1558 C CA . LEU A 1 196 ? -4.108 1.495 -0.545 1.00 90.81 196 LEU A CA 1
ATOM 1559 C C . LEU A 1 196 ? -3.245 1.175 -1.762 1.00 90.81 196 LEU A C 1
ATOM 1561 O O . LEU A 1 196 ? -2.061 0.897 -1.608 1.00 90.81 196 LEU A O 1
ATOM 1565 N N . ILE A 1 197 ? -3.822 1.233 -2.958 1.00 92.94 197 ILE A N 1
ATOM 1566 C CA . ILE A 1 197 ? -3.064 1.150 -4.209 1.00 92.94 197 ILE A CA 1
ATOM 1567 C C . ILE A 1 197 ? -3.074 2.540 -4.830 1.00 92.94 197 ILE A C 1
ATOM 1569 O O . ILE A 1 197 ? -4.139 3.107 -5.088 1.00 92.94 197 ILE A O 1
ATOM 1573 N N . LYS A 1 198 ? -1.887 3.096 -5.042 1.00 94.62 198 LYS A N 1
ATOM 1574 C CA . LYS A 1 198 ? -1.664 4.382 -5.703 1.00 94.62 198 LYS A CA 1
ATOM 1575 C C . LYS A 1 198 ? -1.062 4.126 -7.075 1.00 94.62 198 LYS A C 1
ATOM 1577 O O . LYS A 1 198 ? -0.478 3.071 -7.308 1.00 94.62 198 LYS A O 1
ATOM 1582 N N . SER A 1 199 ? -1.273 5.062 -7.993 1.00 94.25 199 SER A N 1
ATOM 1583 C CA . SER A 1 199 ? -0.790 4.940 -9.366 1.00 94.25 199 SER A CA 1
ATOM 1584 C C . SER A 1 199 ? -0.176 6.251 -9.833 1.00 94.25 199 SER A C 1
ATOM 1586 O O . SER A 1 199 ? -0.746 7.309 -9.569 1.00 94.25 199 SER A O 1
ATOM 1588 N N . ILE A 1 200 ? 0.951 6.159 -10.530 1.00 92.38 200 ILE A N 1
ATOM 1589 C CA . ILE A 1 200 ? 1.594 7.250 -11.264 1.00 92.38 200 ILE A CA 1
ATOM 1590 C C . ILE A 1 200 ? 1.531 6.852 -12.734 1.00 92.38 200 ILE A C 1
ATOM 1592 O O . ILE A 1 200 ? 1.877 5.720 -13.086 1.00 92.38 200 ILE A O 1
ATOM 1596 N N . PHE A 1 201 ? 1.056 7.759 -13.577 1.00 88.56 201 PHE A N 1
ATOM 1597 C CA . PHE A 1 201 ? 0.917 7.531 -15.008 1.00 88.56 201 PHE A CA 1
ATOM 1598 C C . PHE A 1 201 ? 1.749 8.550 -15.758 1.00 88.56 201 PHE A C 1
ATOM 1600 O O . PHE A 1 201 ? 1.781 9.717 -15.371 1.00 88.56 201 PHE A O 1
ATOM 1607 N N . LYS A 1 202 ? 2.359 8.096 -16.847 1.00 79.81 202 LYS A N 1
ATOM 1608 C CA . LYS A 1 202 ? 2.854 8.964 -17.899 1.00 79.81 202 LYS A CA 1
ATOM 1609 C C . LYS A 1 202 ? 2.040 8.704 -19.157 1.00 79.81 202 LYS A C 1
ATOM 1611 O O . LYS A 1 202 ? 1.978 7.569 -19.631 1.00 79.81 202 LYS A O 1
ATOM 1616 N N . GLU A 1 203 ? 1.392 9.747 -19.655 1.00 69.00 203 GLU A N 1
ATOM 1617 C CA . GLU A 1 203 ? 0.675 9.730 -20.929 1.00 69.00 203 GLU A CA 1
ATOM 1618 C C . GLU A 1 203 ? 1.520 10.484 -21.968 1.00 69.00 203 GLU A C 1
ATOM 1620 O O . GLU A 1 203 ? 2.165 11.479 -21.633 1.00 69.00 203 GLU A O 1
ATOM 1625 N N . ASN A 1 204 ? 1.562 9.976 -23.204 1.00 60.12 204 ASN A N 1
ATOM 1626 C CA . ASN A 1 204 ? 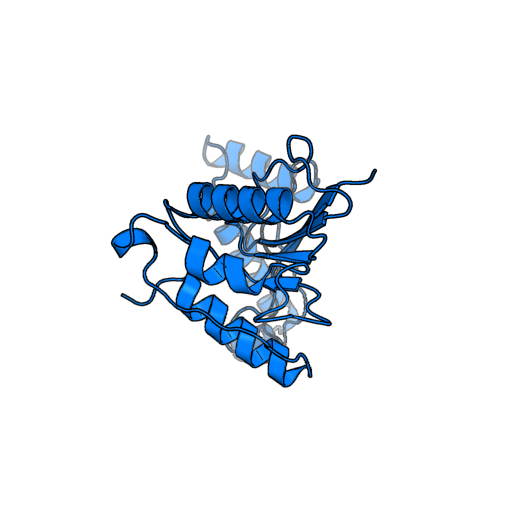2.256 10.627 -24.324 1.00 60.12 204 ASN A CA 1
ATOM 1627 C C . ASN A 1 204 ? 1.508 11.866 -24.832 1.00 60.12 204 ASN A C 1
ATOM 1629 O O . ASN A 1 204 ? 0.258 11.815 -24.905 1.00 60.12 204 ASN A O 1
#